Protein AF-0000000087424341 (afdb_homodimer)

Organism: Persicimonas caeni (NCBI:txid2292766)

Sequence (280 aa):
MGRRIFRKSTMLLAALVLVNLWAATVSGQDEEASKKATAQQKRVALRQVENPLSKIVRIPVEAQYFFGQGPDDRFAYQVDLKGERWLVPVGFGVGRLVLEDLFPSNVRVEGYYRVERPENASPWTVRVRITVVLPRLERWMGRRIFRKSTMLLAALVLVNLWAATVSGQDEEASKKATAQQKRVALRQVENPLSKIVRIPVEAQYFFGQGPDDRFAYQVDLKGERWLVPVGFGVGRLVLEDLFPSNVRVEGYYRVERPENASPWTVRVRITVVLPRLERW

Secondary structure (DSSP, 8-state):
----------PEEEEEEEEEEEEEEEES--SSS-S-------EEEEEEEE--EEEEEEEE-STTEEEEE-TTSEEEEEEETTEEEEE-EEEEEEEEEESTTTS-EEEEEEEEEESS--TTS-SEEEEEEEEEEEEEE---/----------PEEEEEEEEEEEEEEEES---SSTTS--S---EEEEEEEE--EEEEEEEE-STTEEEEE-TTSEEEEEEETTEEEEE-EEEEEEEEEESTTTS-EEEEEEEEEESS--TTS-SEEEEEEEEEEEEEE---

Radius of gyration: 23.27 Å; Cα contacts (8 Å, |Δi|>4): 653; chains: 2; bounding box: 75×68×46 Å

Foldseek 3Di:
DPPPPPPVPFDKDKDKDKDWDKDWDFPDPPPPDDDDDDPPDTDIDIDTQKIWMAMWIWGDDPPQKIKTDDRPQTFIFHQDPVGTWTFHKDKMKMKGFPPVVAWRKMKMKMWIAGPIDDPPDDRIDIDIDIGTDDPDPPDD/DPPPPPPVPFDKDKDKDKDWDKDWDFPDPPPPDPPPDDPPPGDIDIDTQKIWMAMWIWGDDPPQKIKTDDRPQTFIFHQDPVGTWTFHKDKMKMKGFPPVVAFRKMKMKMWIAGPIDDPPDDRIDIDIDIGDDDPDPPDD

Solvent-accessible surface area (backbone atoms only — not comparable to full-atom values): 15094 Å² total; per-residue (Å²): 133,80,76,73,73,74,75,69,79,54,52,31,45,35,30,41,36,41,38,40,33,26,35,39,42,72,52,72,76,71,77,75,80,80,86,80,75,66,92,72,73,69,44,78,44,76,40,80,69,40,58,33,35,21,46,30,34,37,38,52,49,76,92,51,26,30,35,35,31,55,63,84,51,41,34,26,61,43,74,49,97,91,40,75,42,55,33,42,57,52,57,43,28,45,32,34,62,35,61,67,88,73,27,75,16,34,41,34,42,32,41,31,39,36,80,37,66,62,90,87,50,65,43,31,36,38,36,38,38,38,38,43,34,46,68,67,52,54,80,124,132,81,77,71,74,71,76,71,78,54,50,32,44,37,31,40,36,40,38,40,33,27,35,40,43,71,52,67,77,68,76,77,78,62,76,81,66,65,92,66,70,68,43,77,44,75,40,80,68,40,58,34,36,21,43,31,35,36,38,52,47,75,92,51,26,30,36,34,32,54,62,83,51,41,35,26,61,42,73,50,97,91,40,76,42,54,34,43,56,50,57,42,28,44,32,35,61,34,60,66,88,73,27,77,15,36,40,34,42,33,43,32,38,37,79,36,66,62,90,88,50,66,45,32,35,39,37,40,37,38,37,43,34,46,67,64,52,52,80,122

Structure (mmCIF, N/CA/C/O backbone):
data_AF-0000000087424341-model_v1
#
loop_
_entity.id
_entity.type
_entity.pdbx_description
1 polymer 'Uncharacterized protein'
#
loop_
_atom_site.group_PDB
_atom_site.id
_atom_site.type_symbol
_atom_site.label_atom_id
_atom_site.label_alt_id
_atom_site.label_comp_id
_atom_site.label_asym_id
_atom_site.label_entity_id
_atom_site.label_seq_id
_atom_site.pdbx_PDB_ins_code
_atom_site.Cartn_x
_atom_site.Cartn_y
_atom_site.Cartn_z
_atom_site.occupancy
_atom_site.B_iso_or_equiv
_atom_site.auth_seq_id
_atom_site.auth_comp_id
_atom_site.auth_asym_id
_atom_site.auth_atom_id
_atom_site.pdbx_PDB_model_num
ATOM 1 N N . MET A 1 1 ? -31.938 -36.688 -8.617 1 27.66 1 MET A N 1
ATOM 2 C CA . MET A 1 1 ? -30.609 -36.219 -9.047 1 27.66 1 MET A CA 1
ATOM 3 C C . MET A 1 1 ? -29.984 -35.312 -8.016 1 27.66 1 MET A C 1
ATOM 5 O O . MET A 1 1 ? -30.547 -34.25 -7.707 1 27.66 1 MET A O 1
ATOM 9 N N . GLY A 1 2 ? -29.328 -35.75 -6.945 1 33.06 2 GLY A N 1
ATOM 10 C CA . GLY A 1 2 ? -28.766 -35.094 -5.789 1 33.06 2 GLY A CA 1
ATOM 11 C C . GLY A 1 2 ? -27.703 -34.062 -6.16 1 33.06 2 GLY A C 1
ATOM 12 O O . GLY A 1 2 ? -26.75 -34.375 -6.879 1 33.06 2 GLY A O 1
ATOM 13 N N . ARG A 1 3 ? -28.078 -32.844 -6.371 1 37.19 3 ARG A N 1
ATOM 14 C CA . ARG A 1 3 ? -27.125 -31.781 -6.629 1 37.19 3 ARG A CA 1
ATOM 15 C C . ARG A 1 3 ? -25.953 -31.844 -5.648 1 37.19 3 ARG A C 1
ATOM 17 O O . ARG A 1 3 ? -26.156 -31.766 -4.434 1 37.19 3 ARG A O 1
ATOM 24 N N . ARG A 1 4 ? -24.969 -32.719 -5.926 1 37.81 4 ARG A N 1
ATOM 25 C CA . ARG A 1 4 ? -23.703 -32.688 -5.191 1 37.81 4 ARG A CA 1
ATOM 26 C C . ARG A 1 4 ? -23.25 -31.25 -4.953 1 37.81 4 ARG A C 1
ATOM 28 O O . ARG A 1 4 ? -23.016 -30.5 -5.906 1 37.81 4 ARG A O 1
ATOM 35 N N . ILE A 1 5 ? -23.828 -30.641 -3.965 1 38.66 5 ILE A N 1
ATOM 36 C CA . ILE A 1 5 ? -23.266 -29.391 -3.502 1 38.66 5 ILE A CA 1
ATOM 37 C C . ILE A 1 5 ? -21.734 -29.5 -3.441 1 38.66 5 ILE A C 1
ATOM 39 O O . ILE A 1 5 ? -21.203 -30.281 -2.654 1 38.66 5 ILE A O 1
ATOM 43 N N . PHE A 1 6 ? -21 -29.719 -4.492 1 39.19 6 PHE A N 1
ATOM 44 C CA . PHE A 1 6 ? -19.547 -29.578 -4.484 1 39.19 6 PHE A CA 1
ATOM 45 C C . PHE A 1 6 ? -19.109 -28.547 -3.465 1 39.19 6 PHE A C 1
ATOM 47 O O . PHE A 1 6 ? -19.469 -27.375 -3.562 1 39.19 6 PHE A O 1
ATOM 54 N N . ARG A 1 7 ? -19.031 -28.859 -2.24 1 43.91 7 ARG A N 1
ATOM 55 C CA . ARG A 1 7 ? -18.375 -28.141 -1.16 1 43.91 7 ARG A CA 1
ATOM 56 C C . ARG A 1 7 ? -17.016 -27.594 -1.606 1 43.91 7 ARG A C 1
ATOM 58 O O . ARG A 1 7 ? -16.016 -28.328 -1.589 1 43.91 7 ARG A O 1
ATOM 65 N N . LYS A 1 8 ? -16.953 -26.906 -2.705 1 51.47 8 LYS A N 1
ATOM 66 C CA . LYS A 1 8 ? -15.695 -26.344 -3.184 1 51.47 8 LYS A CA 1
ATOM 67 C C . LYS A 1 8 ? -14.914 -25.703 -2.045 1 51.47 8 LYS A C 1
ATOM 69 O O . LYS A 1 8 ? -15.453 -24.875 -1.304 1 51.47 8 LYS A O 1
ATOM 74 N N . SER A 1 9 ? -14.031 -26.375 -1.401 1 53.09 9 SER A N 1
ATOM 75 C CA . SER A 1 9 ? -13.039 -25.984 -0.407 1 53.09 9 SER A CA 1
ATOM 76 C C . SER A 1 9 ? -12.43 -24.625 -0.742 1 53.09 9 SER A C 1
ATOM 78 O O . SER A 1 9 ? -11.766 -24.484 -1.772 1 53.09 9 SER A O 1
ATOM 80 N N . THR A 1 10 ? -13.141 -23.547 -0.522 1 61.75 10 THR A N 1
ATOM 81 C CA . THR A 1 10 ? -12.617 -22.203 -0.731 1 61.75 10 THR A CA 1
ATOM 82 C C . THR A 1 10 ? -11.391 -21.969 0.145 1 61.75 10 THR A C 1
ATOM 84 O O . THR A 1 10 ? -11.406 -22.266 1.34 1 61.75 10 THR A O 1
ATOM 87 N N . MET A 1 11 ? -10.273 -22.141 -0.361 1 76.88 11 MET A N 1
ATOM 88 C CA . MET A 1 11 ? -9.062 -21.859 0.407 1 76.88 11 MET A CA 1
ATOM 89 C C . MET A 1 11 ? -8.812 -20.359 0.516 1 76.88 11 MET A C 1
ATOM 91 O O . MET A 1 11 ? -8.906 -19.641 -0.476 1 76.88 11 MET A O 1
ATOM 95 N N . LEU A 1 12 ? -8.859 -19.953 1.882 1 86.44 12 LEU A N 1
ATOM 96 C CA . LEU A 1 12 ? -8.602 -18.547 2.178 1 86.44 12 LEU A CA 1
ATOM 97 C C . LEU A 1 12 ? -7.109 -18.25 2.162 1 86.44 12 LEU A C 1
ATOM 99 O O . LEU A 1 12 ? -6.309 -19.062 2.643 1 86.44 12 LEU A O 1
ATOM 103 N N . LEU A 1 13 ? -6.773 -17.188 1.438 1 85 13 LEU A N 1
ATOM 104 C CA . LEU A 1 13 ? -5.418 -16.656 1.533 1 85 13 LEU A CA 1
ATOM 105 C C . LEU A 1 13 ? -5.336 -15.57 2.594 1 85 13 LEU A C 1
ATOM 107 O O . LEU A 1 13 ? -6.211 -14.703 2.668 1 85 13 LEU A O 1
ATOM 111 N N . ALA A 1 14 ? -4.363 -15.703 3.488 1 90.44 14 ALA A N 1
ATOM 112 C CA . ALA A 1 14 ? -4.125 -14.68 4.5 1 90.44 14 ALA A CA 1
ATOM 113 C C . ALA A 1 14 ? -2.65 -14.289 4.555 1 90.44 14 ALA A C 1
ATOM 115 O O . ALA A 1 14 ? -1.773 -15.148 4.414 1 90.44 14 ALA A O 1
ATOM 116 N N . ALA A 1 15 ? -2.422 -13.031 4.676 1 90.5 15 ALA A N 1
ATOM 117 C CA . ALA A 1 15 ? -1.052 -12.547 4.816 1 90.5 15 ALA A CA 1
ATOM 118 C C . ALA A 1 15 ? -0.99 -11.344 5.75 1 90.5 15 ALA A C 1
ATOM 120 O O . ALA A 1 15 ? -1.973 -10.609 5.895 1 90.5 15 ALA A O 1
ATOM 121 N N . LEU A 1 16 ? 0.117 -11.188 6.387 1 92.5 16 LEU A N 1
ATOM 122 C CA . LEU A 1 16 ? 0.444 -9.992 7.156 1 92.5 16 LEU A CA 1
ATOM 123 C C . LEU A 1 16 ? 1.543 -9.188 6.469 1 92.5 16 LEU A C 1
ATOM 125 O O . LEU A 1 16 ? 2.5 -9.766 5.941 1 92.5 16 LEU A O 1
ATOM 129 N N . VAL A 1 17 ? 1.38 -7.926 6.469 1 92.62 17 VAL A N 1
ATOM 130 C CA . VAL A 1 17 ? 2.361 -7.035 5.859 1 92.62 17 VAL A CA 1
ATOM 131 C C . VAL A 1 17 ? 2.82 -5.992 6.879 1 92.62 17 VAL A C 1
ATOM 133 O O . VAL A 1 17 ? 2.008 -5.227 7.398 1 92.62 17 VAL A O 1
ATOM 136 N N . LEU A 1 18 ? 4.047 -5.984 7.168 1 93.38 18 LEU A N 1
ATOM 137 C CA . LEU A 1 18 ? 4.664 -4.98 8.023 1 93.38 18 LEU A CA 1
ATOM 138 C C . LEU A 1 18 ? 5.539 -4.035 7.211 1 93.38 18 LEU A C 1
ATOM 140 O O . LEU A 1 18 ? 6.367 -4.48 6.414 1 93.38 18 LEU A O 1
ATOM 144 N N . VAL A 1 19 ? 5.316 -2.754 7.387 1 91.88 19 VAL A N 1
ATOM 145 C CA . VAL A 1 19 ? 6.109 -1.748 6.688 1 91.88 19 VAL A CA 1
ATOM 146 C C . VAL A 1 19 ? 6.785 -0.825 7.699 1 91.88 19 VAL A C 1
ATOM 148 O O . VAL A 1 19 ? 6.156 -0.388 8.664 1 91.88 19 VAL A O 1
ATOM 151 N N . ASN A 1 20 ? 8.055 -0.636 7.539 1 92.25 20 ASN A N 1
ATOM 152 C CA . ASN A 1 20 ? 8.812 0.34 8.312 1 92.25 20 ASN A CA 1
ATOM 153 C C . ASN A 1 20 ? 9.336 1.472 7.434 1 92.25 20 ASN A C 1
ATOM 155 O O . ASN A 1 20 ? 10.055 1.229 6.465 1 92.25 20 ASN A O 1
ATOM 159 N N . LEU A 1 21 ? 8.867 2.67 7.758 1 90.06 21 LEU A N 1
ATOM 160 C CA . LEU A 1 21 ? 9.297 3.842 7 1 90.06 21 LEU A CA 1
ATOM 161 C C . LEU A 1 21 ? 10.289 4.676 7.801 1 90.06 21 LEU A C 1
ATOM 163 O O . LEU A 1 21 ? 10.055 4.965 8.977 1 90.06 21 LEU A O 1
ATOM 167 N N . TRP A 1 22 ? 11.391 5.016 7.141 1 89.94 22 TRP A N 1
ATOM 168 C CA . TRP A 1 22 ? 12.422 5.852 7.738 1 89.94 22 TRP A CA 1
ATOM 169 C C . TRP A 1 22 ? 12.711 7.07 6.863 1 89.94 22 TRP A C 1
ATOM 171 O O . TRP A 1 22 ? 12.859 6.945 5.648 1 89.94 22 TRP A O 1
ATOM 181 N N . ALA A 1 23 ? 12.711 8.219 7.492 1 87.69 23 ALA A N 1
ATOM 182 C CA . ALA A 1 23 ? 13.188 9.422 6.816 1 87.69 23 ALA A CA 1
ATOM 183 C C . ALA A 1 23 ? 14.695 9.578 6.957 1 87.69 23 ALA A C 1
ATOM 185 O O . ALA A 1 23 ? 15.242 9.43 8.055 1 87.69 23 ALA A O 1
ATOM 186 N N . ALA A 1 24 ? 15.25 9.789 5.832 1 86.69 24 ALA A N 1
ATOM 187 C CA . ALA A 1 24 ? 16.688 10.047 5.855 1 86.69 24 ALA A CA 1
ATOM 188 C C . ALA A 1 24 ? 16.984 11.523 5.617 1 86.69 24 ALA A C 1
ATOM 190 O O . ALA A 1 24 ? 16.5 12.117 4.656 1 86.69 24 ALA A O 1
ATOM 191 N N . THR A 1 25 ? 17.656 12.141 6.559 1 81.31 25 THR A N 1
ATOM 192 C CA . THR A 1 25 ? 18.078 13.531 6.41 1 81.31 25 THR A CA 1
ATOM 193 C C . THR A 1 25 ? 19.609 13.633 6.352 1 81.31 25 THR A C 1
ATOM 195 O O . THR A 1 25 ? 20.312 12.93 7.074 1 81.31 25 THR A O 1
ATOM 198 N N . VAL A 1 26 ? 19.984 14.375 5.383 1 73.19 26 VAL A N 1
ATOM 199 C CA . VAL A 1 26 ? 21.422 14.648 5.285 1 73.19 26 VAL A CA 1
ATOM 200 C C . VAL A 1 26 ? 21.719 16.031 5.84 1 73.19 26 VAL A C 1
ATOM 202 O O . VAL A 1 26 ? 21.125 17.031 5.402 1 73.19 26 VAL A O 1
ATOM 205 N N . SER A 1 27 ? 22.047 16.188 6.953 1 67.19 27 SER A N 1
ATOM 206 C CA . SER A 1 27 ? 22.5 17.422 7.586 1 67.19 27 SER A CA 1
ATOM 207 C C . SER A 1 27 ? 23.906 17.781 7.141 1 67.19 27 SER A C 1
ATOM 209 O O . SER A 1 27 ? 24.703 16.906 6.77 1 67.19 27 SER A O 1
ATOM 211 N N . GLY A 1 28 ? 24.156 19.156 6.535 1 59.53 28 GLY A N 1
ATOM 212 C CA . GLY A 1 28 ? 25.312 19.922 6.102 1 59.53 28 GLY A CA 1
ATOM 213 C C . GLY A 1 28 ? 24.984 20.969 5.051 1 59.53 28 GLY A C 1
ATOM 214 O O . GLY A 1 28 ? 25.828 21.797 4.719 1 59.53 28 GLY A O 1
ATOM 215 N N . GLN A 1 29 ? 23.859 20.609 4.152 1 50.84 29 GLN A N 1
ATOM 216 C CA . GLN A 1 29 ? 23.719 21.672 3.17 1 50.84 29 GLN A CA 1
ATOM 217 C C . GLN A 1 29 ? 22.984 22.875 3.76 1 50.84 29 GLN A C 1
ATOM 219 O O . GLN A 1 29 ? 21.844 23.156 3.396 1 50.84 29 GLN A O 1
ATOM 224 N N . ASP A 1 30 ? 22.625 23.062 4.855 1 43.53 30 ASP A N 1
ATOM 225 C CA . ASP A 1 30 ? 22.141 24.391 5.23 1 43.53 30 ASP A CA 1
ATOM 226 C C . ASP A 1 30 ? 22.891 25.484 4.48 1 43.53 30 ASP A C 1
ATOM 228 O O . ASP A 1 30 ? 24.125 25.547 4.527 1 43.53 30 ASP A O 1
ATOM 232 N N . GLU A 1 31 ? 22.219 26.094 3.539 1 40 31 GLU A N 1
ATOM 233 C CA . GLU A 1 31 ? 22.672 27.219 2.734 1 40 31 GLU A CA 1
ATOM 234 C C . GLU A 1 31 ? 23.484 28.203 3.568 1 40 31 GLU A C 1
ATOM 236 O O . GLU A 1 31 ? 24.516 28.703 3.113 1 40 31 GLU A O 1
ATOM 241 N N . GLU A 1 32 ? 22.75 29.094 4.418 1 39.31 32 GLU A N 1
ATOM 242 C CA . GLU A 1 32 ? 23.203 30.453 4.691 1 39.31 32 GLU A CA 1
ATOM 243 C C . GLU A 1 32 ? 24.562 30.453 5.395 1 39.31 32 GLU A C 1
ATOM 245 O O . GLU A 1 32 ? 25.203 31.5 5.516 1 39.31 32 GLU A O 1
ATOM 250 N N . ALA A 1 33 ? 24.688 29.953 6.621 1 38 33 ALA A N 1
ATOM 251 C CA . ALA A 1 33 ? 25.891 30.422 7.297 1 38 33 ALA A CA 1
ATOM 252 C C . ALA A 1 33 ? 27.141 30.031 6.516 1 38 33 ALA A C 1
ATOM 254 O O . ALA A 1 33 ? 27.344 28.859 6.184 1 38 33 ALA A O 1
ATOM 255 N N . SER A 1 34 ? 27.844 30.969 5.844 1 39.44 34 SER A N 1
ATOM 256 C CA . SER A 1 34 ? 29.016 31.234 5.012 1 39.44 34 SER A CA 1
ATOM 257 C C . SER A 1 34 ? 30.078 30.156 5.191 1 39.44 34 SER A C 1
ATOM 259 O O . SER A 1 34 ? 29.875 29.172 5.898 1 39.44 34 SER A O 1
ATOM 261 N N . LYS A 1 35 ? 31.594 30.766 5.242 1 39.47 35 LYS A N 1
ATOM 262 C CA . LYS A 1 35 ? 33 30.812 4.883 1 39.47 35 LYS A CA 1
ATOM 263 C C . LYS A 1 35 ? 33.781 29.734 5.633 1 39.47 35 LYS A C 1
ATOM 265 O O . LYS A 1 35 ? 34.844 29.281 5.16 1 39.47 35 LYS A O 1
ATOM 270 N N . LYS A 1 36 ? 34.062 29.969 6.871 1 38.88 36 LYS A N 1
ATOM 271 C CA . LYS A 1 36 ? 35.219 29.406 7.551 1 38.88 36 LYS A CA 1
ATOM 272 C C . LYS A 1 36 ? 35.031 27.922 7.84 1 38.88 36 LYS A C 1
ATOM 274 O O . LYS A 1 36 ? 35.906 27.281 8.422 1 38.88 36 LYS A O 1
ATOM 279 N N . ALA A 1 37 ? 33.781 27.453 8.023 1 38.59 37 ALA A N 1
ATOM 280 C CA . ALA A 1 37 ? 33.812 26.203 8.773 1 38.59 37 ALA A CA 1
ATOM 281 C C . ALA A 1 37 ? 34.281 25.047 7.883 1 38.59 37 ALA A C 1
ATOM 283 O O . ALA A 1 37 ? 33.969 25 6.695 1 38.59 37 ALA A O 1
ATOM 284 N N . THR A 1 38 ? 35.156 24.344 8.242 1 41.94 38 THR A N 1
ATOM 285 C CA . THR A 1 38 ? 35.906 23.125 7.98 1 41.94 38 THR A CA 1
ATOM 286 C C . THR A 1 38 ? 35 22.047 7.371 1 41.94 38 THR A C 1
ATOM 288 O O . THR A 1 38 ? 33.781 22.125 7.488 1 41.94 38 THR A O 1
ATOM 291 N N . ALA A 1 39 ? 35.562 20.891 6.898 1 46.25 39 ALA A N 1
ATOM 292 C CA . ALA A 1 39 ? 35.156 19.578 6.402 1 46.25 39 ALA A CA 1
ATOM 293 C C . ALA A 1 39 ? 33.938 19.062 7.145 1 46.25 39 ALA A C 1
ATOM 295 O O . ALA A 1 39 ? 34.062 18.297 8.109 1 46.25 39 ALA A O 1
ATOM 296 N N . GLN A 1 40 ? 32.844 19.781 7.422 1 47.62 40 GLN A N 1
ATOM 297 C CA . GLN A 1 40 ? 31.766 19.312 8.273 1 47.62 40 GLN A CA 1
ATOM 298 C C . GLN A 1 40 ? 31.141 18.031 7.711 1 47.62 40 GLN A C 1
ATOM 300 O O . GLN A 1 40 ? 30.766 17.984 6.539 1 47.62 40 GLN A O 1
ATOM 305 N N . GLN A 1 41 ? 31.391 16.891 8.273 1 57.47 41 GLN A N 1
ATOM 306 C CA . GLN A 1 41 ? 30.984 15.508 8.07 1 57.47 41 GLN A CA 1
ATOM 307 C C . GLN A 1 41 ? 29.484 15.398 7.883 1 57.47 41 GLN A C 1
ATOM 309 O O . GLN A 1 41 ? 28.703 15.906 8.695 1 57.47 41 GLN A O 1
ATOM 314 N N . LYS A 1 42 ? 29.109 15.336 6.719 1 63.31 42 LYS A N 1
ATOM 315 C CA . LYS A 1 42 ? 27.734 14.977 6.359 1 63.31 42 LYS A CA 1
ATOM 316 C C . LYS A 1 42 ? 27.234 13.82 7.215 1 63.31 42 LYS A C 1
ATOM 318 O O . LYS A 1 42 ? 27.891 12.781 7.316 1 63.31 42 LYS A O 1
ATOM 323 N N . ARG A 1 43 ? 26.375 14.195 8.117 1 77.06 43 ARG A N 1
ATOM 324 C CA . ARG A 1 43 ? 25.781 13.109 8.898 1 77.06 43 ARG A CA 1
ATOM 325 C C . ARG A 1 43 ? 24.406 12.734 8.367 1 77.06 43 ARG A C 1
ATOM 327 O O . ARG A 1 43 ? 23.641 13.609 7.957 1 77.06 43 ARG A O 1
ATOM 334 N N . VAL A 1 44 ? 24.266 11.391 8.062 1 77.5 44 VAL A N 1
ATOM 335 C CA . VAL A 1 44 ? 22.969 10.852 7.672 1 77.5 44 VAL A CA 1
ATOM 336 C C . VAL A 1 44 ? 22.203 10.383 8.906 1 77.5 44 VAL A C 1
ATOM 338 O O . VAL A 1 44 ? 22.75 9.641 9.734 1 77.5 44 VAL A O 1
ATOM 341 N N . ALA A 1 45 ? 21.172 11.039 9.078 1 83.88 45 ALA A N 1
ATOM 342 C CA . ALA A 1 45 ? 20.312 10.617 10.188 1 83.88 45 ALA A CA 1
ATOM 343 C C . ALA A 1 45 ? 19.047 9.945 9.68 1 83.88 45 ALA A C 1
ATOM 345 O O . ALA A 1 45 ? 18.438 10.398 8.703 1 83.88 45 ALA A O 1
ATOM 346 N N . LEU A 1 46 ? 18.781 8.758 10.25 1 84.69 46 LEU A N 1
ATOM 347 C CA . LEU A 1 46 ? 17.547 8.031 9.953 1 84.69 46 LEU A CA 1
ATOM 348 C C . LEU A 1 46 ? 16.547 8.141 11.102 1 84.69 46 LEU A C 1
ATOM 350 O O . LEU A 1 46 ? 16.922 7.945 12.266 1 84.69 46 LEU A O 1
ATOM 354 N N . ARG A 1 47 ? 15.438 8.547 10.789 1 86 47 ARG A N 1
ATOM 355 C CA . ARG A 1 47 ? 14.359 8.617 11.773 1 86 47 ARG A CA 1
ATOM 356 C C . ARG A 1 47 ? 13.164 7.777 11.336 1 86 47 ARG A C 1
ATOM 358 O O . ARG A 1 47 ? 12.672 7.918 10.219 1 86 47 ARG A O 1
ATOM 365 N N . GLN A 1 48 ? 12.75 6.934 12.227 1 84.38 48 GLN A N 1
ATOM 366 C CA . GLN A 1 48 ? 11.555 6.137 11.945 1 84.38 48 GLN A CA 1
ATOM 367 C C . GLN A 1 48 ? 10.305 7.012 11.906 1 84.38 48 GLN A C 1
ATOM 369 O O . GLN A 1 48 ? 10.055 7.785 12.836 1 84.38 48 GLN A O 1
ATOM 374 N N . VAL A 1 49 ? 9.664 6.961 10.859 1 79.75 49 VAL A N 1
ATOM 375 C CA . VAL A 1 49 ? 8.508 7.824 10.656 1 79.75 49 VAL A CA 1
ATOM 376 C C . VAL A 1 49 ? 7.227 7.055 10.977 1 79.75 49 VAL A C 1
ATOM 378 O O . VAL A 1 49 ? 6.395 7.516 11.766 1 79.75 49 VAL A O 1
ATOM 381 N N . GLU A 1 50 ? 7.059 5.883 10.438 1 81.81 50 GLU A N 1
ATOM 382 C CA . GLU A 1 50 ? 5.828 5.113 10.609 1 81.81 50 GLU A CA 1
ATOM 383 C C . GLU A 1 50 ? 6.105 3.613 10.547 1 81.81 50 GLU A C 1
ATOM 385 O O . GLU A 1 50 ? 7.031 3.174 9.867 1 81.81 50 GLU A O 1
ATOM 390 N N . ASN A 1 51 ? 5.203 2.771 11.258 1 87.81 51 ASN A N 1
ATOM 391 C CA . ASN A 1 51 ? 5.262 1.313 11.266 1 87.81 51 ASN A CA 1
ATOM 392 C C . ASN A 1 51 ? 3.883 0.698 11.055 1 87.81 51 ASN A C 1
ATOM 394 O O . ASN A 1 51 ? 3.34 0.057 11.953 1 87.81 51 ASN A O 1
ATOM 398 N N . PRO A 1 52 ? 3.398 0.911 9.875 1 89.94 52 PRO A N 1
ATOM 399 C CA . PRO A 1 52 ? 2.057 0.368 9.656 1 89.94 52 PRO A CA 1
ATOM 400 C C . PRO A 1 52 ? 2.049 -1.152 9.516 1 89.94 52 PRO A C 1
ATOM 402 O O . PRO A 1 52 ? 3.01 -1.734 9.008 1 89.94 52 PRO A O 1
ATOM 405 N N . LEU A 1 53 ? 0.938 -1.693 10.039 1 92.94 53 LEU A N 1
ATOM 406 C CA . LEU A 1 53 ? 0.611 -3.107 9.883 1 92.94 53 LEU A CA 1
ATOM 407 C C . LEU A 1 53 ? -0.675 -3.283 9.078 1 92.94 53 LEU A C 1
ATOM 409 O O . LEU A 1 53 ? -1.652 -2.564 9.305 1 92.94 53 LEU A O 1
ATOM 413 N N . SER A 1 54 ? -0.604 -4.16 8.102 1 92.38 54 SER A N 1
ATOM 414 C CA . SER A 1 54 ? -1.815 -4.457 7.34 1 92.38 54 SER A CA 1
ATOM 415 C C . SER A 1 54 ? -2.016 -5.961 7.188 1 92.38 54 SER A C 1
ATOM 417 O O . SER A 1 54 ? -1.087 -6.742 7.402 1 92.38 54 SER A O 1
ATOM 419 N N . LYS A 1 55 ? -3.207 -6.305 6.91 1 91.69 55 LYS A N 1
ATOM 420 C CA . LYS A 1 55 ? -3.549 -7.699 6.66 1 91.69 55 LYS A CA 1
ATOM 421 C C . LYS A 1 55 ? -4.16 -7.879 5.273 1 91.69 55 LYS A C 1
ATOM 423 O O . LYS A 1 55 ? -4.805 -6.965 4.75 1 91.69 55 LYS A O 1
ATOM 428 N N . ILE A 1 56 ? -3.906 -9 4.781 1 90.5 56 ILE A N 1
ATOM 429 C CA . ILE A 1 56 ? -4.547 -9.43 3.545 1 90.5 56 ILE A CA 1
ATOM 430 C C . ILE A 1 56 ? -5.398 -10.664 3.811 1 90.5 56 ILE A C 1
ATOM 432 O O . ILE A 1 56 ? -4.941 -11.617 4.445 1 90.5 56 ILE A O 1
ATOM 436 N N . VAL A 1 57 ? -6.629 -10.562 3.408 1 91.12 57 VAL A N 1
ATOM 437 C CA . VAL A 1 57 ? -7.52 -11.719 3.426 1 91.12 57 VAL A CA 1
ATOM 438 C C . VAL A 1 57 ? -8.242 -11.836 2.086 1 91.12 57 VAL A C 1
ATOM 440 O O . VAL A 1 57 ? -8.852 -10.867 1.615 1 91.12 57 VAL A O 1
ATOM 443 N N . ARG A 1 58 ? -8.07 -13 1.538 1 89.12 58 ARG A N 1
ATOM 444 C CA . ARG A 1 58 ? -8.758 -13.242 0.273 1 89.12 58 ARG A CA 1
ATOM 445 C C . ARG A 1 58 ? -9.492 -14.586 0.292 1 89.12 58 ARG A C 1
ATOM 447 O O . ARG A 1 58 ? -8.891 -15.617 0.571 1 89.12 58 ARG A O 1
ATOM 454 N N . ILE A 1 59 ? -10.711 -14.508 0.002 1 91.06 59 ILE A N 1
ATOM 455 C CA . ILE A 1 59 ? -11.562 -15.688 -0.11 1 91.06 59 ILE A CA 1
ATOM 456 C C . ILE A 1 59 ? -12.039 -15.844 -1.551 1 91.06 59 ILE A C 1
ATOM 458 O O . ILE A 1 59 ? -13.039 -15.227 -1.947 1 91.06 59 ILE A O 1
ATOM 462 N N . PRO A 1 60 ? -11.281 -16.672 -2.254 1 88.5 60 PRO A N 1
ATOM 463 C CA . PRO A 1 60 ? -11.703 -16.859 -3.641 1 88.5 60 PRO A CA 1
ATOM 464 C C . PRO A 1 60 ? -13.055 -17.578 -3.752 1 88.5 60 PRO A C 1
ATOM 466 O O . PRO A 1 60 ? -13.344 -18.484 -2.969 1 88.5 60 PRO A O 1
ATOM 469 N N . VAL A 1 61 ? -13.844 -17.062 -4.613 1 89 61 VAL A N 1
ATOM 470 C CA . VAL A 1 61 ? -15.125 -17.688 -4.902 1 89 61 VAL A CA 1
ATOM 471 C C . VAL A 1 61 ? -15.258 -17.938 -6.402 1 89 61 VAL A C 1
ATOM 473 O O . VAL A 1 61 ? -14.297 -17.734 -7.156 1 89 61 VAL A O 1
ATOM 476 N N . GLU A 1 62 ? -16.312 -18.453 -6.855 1 85.19 62 GLU A N 1
ATOM 477 C CA . GLU A 1 62 ? -16.5 -18.812 -8.258 1 85.19 62 GLU A CA 1
ATOM 478 C C . GLU A 1 62 ? -16.453 -17.594 -9.156 1 85.19 62 GLU A C 1
ATOM 480 O O . GLU A 1 62 ? -16.531 -16.453 -8.672 1 85.19 62 GLU A O 1
ATOM 485 N N . ALA A 1 63 ? -16.156 -17.891 -10.414 1 83.06 63 ALA A N 1
ATOM 486 C CA . ALA A 1 63 ? -16.234 -16.891 -11.469 1 83.06 63 ALA A CA 1
ATOM 487 C C . ALA A 1 63 ? -15.188 -15.797 -11.273 1 83.06 63 ALA A C 1
ATOM 489 O O . ALA A 1 63 ? -15.461 -14.617 -11.5 1 83.06 63 ALA A O 1
ATOM 490 N N . GLN A 1 64 ? -14.039 -16.141 -10.695 1 86.75 64 GLN A N 1
ATOM 491 C CA . GLN A 1 64 ? -12.875 -15.266 -10.625 1 86.75 64 GLN A CA 1
ATOM 492 C C . GLN A 1 64 ? -13.078 -14.156 -9.602 1 86.75 64 GLN A C 1
ATOM 494 O O . GLN A 1 64 ? -12.305 -13.195 -9.547 1 86.75 64 GLN A O 1
ATOM 499 N N . TYR A 1 65 ? -14.219 -14.312 -8.828 1 92.56 65 TYR A N 1
ATOM 500 C CA . TYR A 1 65 ? -14.453 -13.344 -7.77 1 92.56 65 TYR A CA 1
ATOM 501 C C . TYR A 1 65 ? -13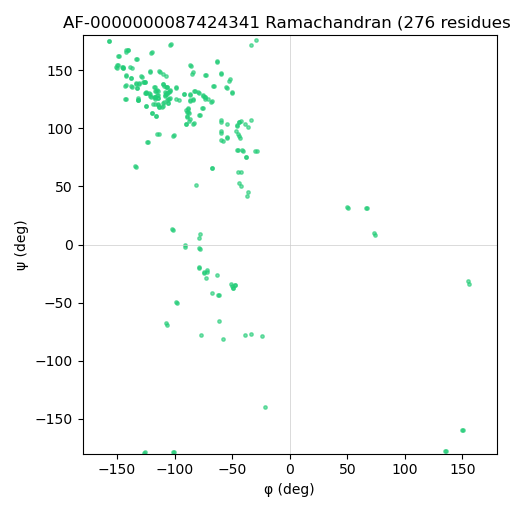.727 -13.734 -6.492 1 92.56 65 TYR A C 1
ATOM 503 O O . TYR A 1 65 ? -13.43 -14.914 -6.277 1 92.56 65 TYR A O 1
ATOM 511 N N . PHE A 1 66 ? -13.406 -12.781 -5.684 1 92.06 66 PHE A N 1
ATOM 512 C CA . PHE A 1 66 ? -12.906 -13.016 -4.336 1 92.06 66 PHE A CA 1
ATOM 513 C C . PHE A 1 66 ? -13.391 -11.938 -3.379 1 92.06 66 PHE A C 1
ATOM 515 O O . PHE A 1 66 ? -13.68 -10.812 -3.797 1 92.06 66 PHE A O 1
ATOM 522 N N . PHE A 1 67 ? -13.477 -12.328 -2.148 1 94.56 67 PHE A N 1
ATOM 523 C CA . PHE A 1 67 ? -13.812 -11.414 -1.065 1 94.56 67 PHE A CA 1
ATOM 524 C C . PHE A 1 67 ? -12.633 -11.234 -0.119 1 94.56 67 PHE A C 1
ATOM 526 O O . PHE A 1 67 ? -11.828 -12.148 0.056 1 94.56 67 PHE A O 1
ATOM 533 N N . GLY A 1 68 ? -12.641 -10.062 0.4 1 91.75 68 GLY A N 1
ATOM 534 C CA . GLY A 1 68 ? -11.641 -9.93 1.451 1 91.75 68 GLY A CA 1
ATOM 535 C C . GLY A 1 68 ? -11.094 -8.516 1.58 1 91.75 68 GLY A C 1
ATOM 536 O O . GLY A 1 68 ? -11.773 -7.551 1.229 1 91.75 68 GLY A O 1
ATOM 537 N N . GLN A 1 69 ? -9.891 -8.422 2.219 1 91 69 GLN A N 1
ATOM 538 C CA . GLN A 1 69 ? -9.211 -7.172 2.516 1 91 69 GLN A CA 1
ATOM 539 C C . GLN A 1 69 ? -7.785 -7.176 1.966 1 91 69 GLN A C 1
ATOM 541 O O . GLN A 1 69 ? -7.121 -8.211 1.958 1 91 69 GLN A O 1
ATOM 546 N N . GLY A 1 70 ? -7.418 -5.973 1.423 1 87.62 70 GLY A N 1
ATOM 547 C CA . GLY A 1 70 ? -6.07 -5.824 0.9 1 87.62 70 GLY A CA 1
ATOM 548 C C . GLY A 1 70 ? -5.141 -5.086 1.845 1 87.62 70 GLY A C 1
ATOM 549 O O . GLY A 1 70 ? -5.555 -4.672 2.932 1 87.62 70 GLY A O 1
ATOM 550 N N . PRO A 1 71 ? -3.945 -4.949 1.302 1 85.06 71 PRO A N 1
ATOM 551 C CA . PRO A 1 71 ? -2.91 -4.387 2.174 1 85.06 71 PRO A CA 1
ATOM 552 C C . PRO A 1 71 ? -3.01 -2.871 2.309 1 85.06 71 PRO A C 1
ATOM 554 O O . PRO A 1 71 ? -2.258 -2.266 3.076 1 85.06 71 PRO A O 1
ATOM 557 N N . ASP A 1 72 ? -3.877 -2.229 1.652 1 82.94 72 ASP A N 1
ATOM 558 C CA . ASP A 1 72 ? -3.928 -0.771 1.651 1 82.94 72 ASP A CA 1
ATOM 559 C C . ASP A 1 72 ? -4.496 -0.24 2.965 1 82.94 72 ASP A C 1
ATOM 561 O O . ASP A 1 72 ? -4.324 0.936 3.293 1 82.94 72 ASP A O 1
ATOM 565 N N . ASP A 1 73 ? -5.285 -1.088 3.662 1 82 73 ASP A N 1
ATOM 566 C CA . ASP A 1 73 ? -5.789 -0.708 4.977 1 82 73 ASP A CA 1
ATOM 567 C C . ASP A 1 73 ? -4.762 -1.009 6.066 1 82 73 ASP A C 1
ATOM 569 O O . ASP A 1 73 ? -4.621 -2.156 6.496 1 82 73 ASP A O 1
ATOM 573 N N . ARG A 1 74 ? -4.191 0.059 6.457 1 84.56 74 ARG A N 1
ATOM 574 C CA . ARG A 1 74 ? -3.051 -0.108 7.352 1 84.56 74 ARG A CA 1
ATOM 575 C C . ARG A 1 74 ? -3.412 0.302 8.773 1 84.56 74 ARG A C 1
ATOM 577 O O . ARG A 1 74 ? -4.059 1.331 8.984 1 84.56 74 ARG A O 1
ATOM 584 N N . PHE A 1 75 ? -3.072 -0.611 9.719 1 86.5 75 PHE A N 1
ATOM 585 C CA . PHE A 1 75 ? -3.004 -0.233 11.133 1 86.5 75 PHE A CA 1
ATOM 586 C C . PHE A 1 75 ? -1.717 0.526 11.422 1 86.5 75 PHE A C 1
ATOM 588 O O . PHE A 1 75 ? -0.62 0.007 11.203 1 86.5 75 PHE A O 1
ATOM 595 N N . ALA A 1 76 ? -1.89 1.819 11.719 1 81 76 ALA A N 1
ATOM 596 C CA . ALA A 1 76 ? -0.683 2.619 11.914 1 81 76 ALA A CA 1
ATOM 597 C C . ALA A 1 76 ? -0.834 3.557 13.109 1 81 76 ALA A C 1
ATOM 599 O O . ALA A 1 76 ? -1.952 3.848 13.539 1 81 76 ALA A O 1
ATOM 600 N N . TYR A 1 77 ? 0.322 3.648 13.727 1 74.38 77 TYR A N 1
ATOM 601 C CA . TYR A 1 77 ? 0.429 4.719 14.711 1 74.38 77 TYR A CA 1
ATOM 602 C C . TYR A 1 77 ? 0.92 6.008 14.062 1 74.38 77 TYR A C 1
ATOM 604 O O . TYR A 1 77 ? 1.966 6.023 13.414 1 74.38 77 TYR A O 1
ATOM 612 N N . GLN A 1 78 ? 0.092 7.031 13.938 1 65.38 78 GLN A N 1
ATOM 613 C CA . GLN A 1 78 ? 0.503 8.297 13.336 1 65.38 78 GLN A CA 1
ATOM 614 C C . GLN A 1 78 ? 0.562 9.406 14.383 1 65.38 78 GLN A C 1
ATOM 616 O O . GLN A 1 78 ? -0.294 9.477 15.273 1 65.38 78 GLN A O 1
ATOM 621 N N . VAL A 1 79 ? 1.683 9.883 14.508 1 57.56 79 VAL A N 1
ATOM 622 C CA . VAL A 1 79 ? 1.818 11.062 15.352 1 57.56 79 VAL A CA 1
ATOM 623 C C . VAL A 1 79 ? 1.559 12.328 14.539 1 57.56 79 VAL A C 1
ATOM 625 O O . VAL A 1 79 ? 2.154 12.516 13.477 1 57.56 79 VAL A O 1
ATOM 628 N N . ASP A 1 80 ? 0.44 12.922 14.789 1 53.41 80 ASP A N 1
ATOM 629 C CA . ASP A 1 80 ? 0.214 14.211 14.148 1 53.41 80 ASP A CA 1
ATOM 630 C C . ASP A 1 80 ? 0.408 15.359 15.141 1 53.41 80 ASP A C 1
ATOM 632 O O . ASP A 1 80 ? 0.805 15.133 16.281 1 53.41 80 ASP A O 1
ATOM 636 N N . LEU A 1 81 ? 0.377 16.5 14.57 1 52.25 81 LEU A N 1
ATOM 637 C CA . LEU A 1 81 ? 0.522 17.703 15.383 1 52.25 81 LEU A CA 1
ATOM 638 C C . LEU A 1 81 ? -0.388 17.656 16.609 1 52.25 81 LEU A C 1
ATOM 640 O O . LEU A 1 81 ? -0.113 18.297 17.625 1 52.25 81 LEU A O 1
ATOM 644 N N . LYS A 1 82 ? -1.511 17.094 16.453 1 55.25 82 LYS A N 1
ATOM 645 C CA . LYS A 1 82 ? -2.512 17.156 17.516 1 55.25 82 LYS A CA 1
ATOM 646 C C . LYS A 1 82 ? -2.373 15.969 18.469 1 55.25 82 LYS A C 1
ATOM 648 O O . LYS A 1 82 ? -3.109 15.859 19.453 1 55.25 82 LYS A O 1
ATOM 653 N N . GLY A 1 83 ? -1.461 15.172 18.125 1 61.41 83 GLY A N 1
ATOM 654 C CA . GLY A 1 83 ? -1.196 14.039 19 1 61.41 83 GLY A CA 1
ATOM 655 C C . GLY A 1 83 ? -1.027 12.734 18.25 1 61.41 83 GLY A C 1
ATOM 656 O O . GLY A 1 83 ? -0.722 12.734 17.062 1 61.41 83 GLY A O 1
ATOM 657 N N . GLU A 1 84 ? -0.838 11.711 19.047 1 62 84 GLU A N 1
ATOM 658 C CA . GLU A 1 84 ? -0.633 10.352 18.562 1 62 84 GLU A CA 1
ATOM 659 C C . GLU A 1 84 ? -1.962 9.625 18.375 1 62 84 GLU A C 1
ATOM 661 O O . GLU A 1 84 ? -2.859 9.734 19.219 1 62 84 GLU A O 1
ATOM 666 N N . ARG A 1 85 ? -2.238 9.258 17.094 1 67.31 85 ARG A N 1
ATOM 667 C CA . ARG A 1 85 ? -3.484 8.516 16.953 1 67.31 85 ARG A CA 1
ATOM 668 C C . ARG A 1 85 ? -3.264 7.223 16.172 1 67.31 85 ARG A C 1
ATOM 670 O O . ARG A 1 85 ? -2.34 7.133 15.359 1 67.31 85 ARG A O 1
ATOM 677 N N . TRP A 1 86 ? -4.062 6.188 16.625 1 72.88 86 TRP A N 1
ATOM 678 C CA . TRP A 1 86 ? -4.074 4.918 15.906 1 72.88 86 TRP A CA 1
ATOM 679 C C . TRP A 1 86 ? -5.043 4.973 14.727 1 72.88 86 TRP A C 1
ATOM 681 O O . TRP A 1 86 ? -6.137 5.531 14.844 1 72.88 86 TRP A O 1
ATOM 691 N N . LEU A 1 87 ? -4.527 4.68 13.578 1 75.94 87 LEU A N 1
ATOM 692 C CA . LEU A 1 87 ? -5.406 4.387 12.453 1 75.94 87 LEU A CA 1
ATOM 693 C C . LEU A 1 87 ? -5.777 2.908 12.422 1 75.94 87 LEU A C 1
ATOM 695 O O . LEU A 1 87 ? -4.902 2.047 12.289 1 75.94 87 LEU A O 1
ATOM 699 N N . VAL A 1 88 ? -7.051 2.566 12.656 1 82.69 88 VAL A N 1
ATOM 700 C CA . VAL A 1 88 ? -7.516 1.184 12.703 1 82.69 88 VAL A CA 1
ATOM 701 C C . VAL A 1 88 ? -8.641 0.983 11.688 1 82.69 88 VAL A C 1
ATOM 703 O O . VAL A 1 88 ? -9.812 1.129 12.016 1 82.69 88 VAL A O 1
ATOM 706 N N . PRO A 1 89 ? -8.266 0.65 10.516 1 84.31 89 PRO A N 1
ATOM 707 C CA . PRO A 1 89 ? -9.281 0.406 9.492 1 84.31 89 PRO A CA 1
ATOM 708 C C . PRO A 1 89 ? -9.875 -1.001 9.57 1 84.31 89 PRO A C 1
ATOM 710 O O . PRO A 1 89 ? -9.156 -1.959 9.867 1 84.31 89 PRO A O 1
ATOM 713 N N . VAL A 1 90 ? -11.164 -1.084 9.523 1 86.31 90 VAL A N 1
ATOM 714 C CA . VAL A 1 90 ? -11.867 -2.348 9.352 1 86.31 90 VAL A CA 1
ATOM 715 C C . VAL A 1 90 ? -12.633 -2.334 8.023 1 86.31 90 VAL A C 1
ATOM 717 O O . VAL A 1 90 ? -13.531 -1.519 7.828 1 86.31 90 VAL A O 1
ATOM 720 N N . GLY A 1 91 ? -12.148 -3.121 7.18 1 86.88 91 GLY A N 1
ATOM 721 C CA . GLY A 1 91 ? -12.797 -3.043 5.883 1 86.88 91 GLY A CA 1
ATOM 722 C C . GLY A 1 91 ? -12.945 -4.395 5.207 1 86.88 91 GLY A C 1
ATOM 723 O O . GLY A 1 91 ? -12.516 -5.414 5.75 1 86.88 91 GLY A O 1
ATOM 724 N N . PHE A 1 92 ? -13.703 -4.324 4.266 1 92.06 92 PHE A N 1
ATOM 725 C CA . PHE A 1 92 ? -13.977 -5.496 3.443 1 92.06 92 PHE A CA 1
ATOM 726 C C . PHE A 1 92 ? -14.305 -5.086 2.012 1 92.06 92 PHE A C 1
ATOM 728 O O . PHE A 1 92 ? -14.719 -3.951 1.763 1 92.06 92 PHE A O 1
ATOM 735 N N . GLY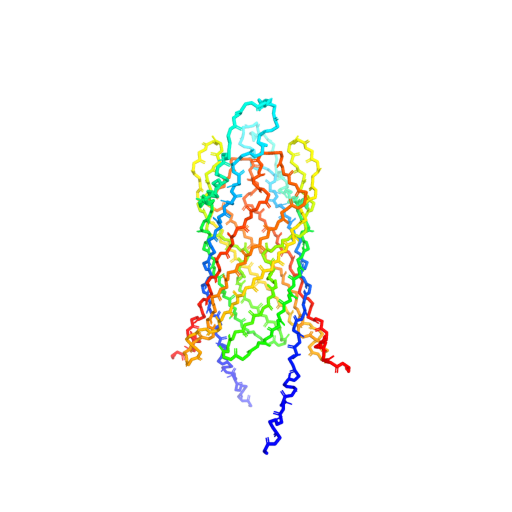 A 1 93 ? -14.023 -6.066 1.099 1 95.06 93 GLY A N 1
ATOM 736 C CA . GLY A 1 93 ? -14.258 -5.723 -0.295 1 95.06 93 GLY A CA 1
ATOM 737 C C . GLY A 1 93 ? -14.469 -6.938 -1.18 1 95.06 93 GLY A C 1
ATOM 738 O O . GLY A 1 93 ? -14.469 -8.07 -0.696 1 95.06 93 GLY A O 1
ATOM 739 N N . VAL A 1 94 ? -14.773 -6.633 -2.379 1 96.25 94 VAL A N 1
ATOM 740 C CA . VAL A 1 94 ? -14.969 -7.637 -3.42 1 96.25 94 VAL A CA 1
ATOM 741 C C . VAL A 1 94 ? -14.094 -7.301 -4.629 1 96.25 94 VAL A C 1
ATOM 743 O O . VAL A 1 94 ? -13.945 -6.133 -4.988 1 96.25 94 VAL A O 1
ATOM 746 N N . GLY A 1 95 ? -13.555 -8.336 -5.168 1 94.19 95 GLY A N 1
ATOM 747 C CA . GLY A 1 95 ? -12.75 -8.156 -6.367 1 94.19 95 GLY A CA 1
ATOM 748 C C . GLY A 1 95 ? -12.961 -9.258 -7.391 1 94.19 95 GLY A C 1
ATOM 749 O O . GLY A 1 95 ? -13.609 -10.266 -7.102 1 94.19 95 GLY A O 1
ATOM 750 N N . ARG A 1 96 ? -12.453 -8.961 -8.531 1 93.19 96 ARG A N 1
ATOM 751 C CA . ARG A 1 96 ? -12.516 -9.914 -9.633 1 93.19 96 ARG A CA 1
ATOM 752 C C . ARG A 1 96 ? -11.242 -9.875 -10.469 1 93.19 96 ARG A C 1
ATOM 754 O O . ARG A 1 96 ? -10.695 -8.797 -10.734 1 93.19 96 ARG A O 1
ATOM 761 N N . LEU A 1 97 ? -10.773 -11.117 -10.812 1 88.75 97 LEU A N 1
ATOM 762 C CA . LEU A 1 97 ? -9.68 -11.203 -11.773 1 88.75 97 LEU A CA 1
ATOM 763 C C . LEU A 1 97 ? -10.172 -10.883 -13.188 1 88.75 97 LEU A C 1
ATOM 765 O O . LEU A 1 97 ? -11.258 -11.312 -13.586 1 88.75 97 LEU A O 1
ATOM 769 N N . VAL A 1 98 ? -9.453 -9.945 -13.734 1 85.25 98 VAL A N 1
ATOM 770 C CA . VAL A 1 98 ? -9.844 -9.547 -15.078 1 85.25 98 VAL A CA 1
ATOM 771 C C . VAL A 1 98 ? -8.688 -9.781 -16.047 1 85.25 98 VAL A C 1
ATOM 773 O O . VAL A 1 98 ? -7.543 -9.945 -15.633 1 85.25 98 VAL A O 1
ATOM 776 N N . LEU A 1 99 ? -8.969 -9.766 -17.391 1 70.5 99 LEU A N 1
ATOM 777 C CA . LEU A 1 99 ? -7.996 -9.938 -18.453 1 70.5 99 LEU A CA 1
ATOM 778 C C . LEU A 1 99 ? -7.133 -11.172 -18.219 1 70.5 99 LEU A C 1
ATOM 780 O O . LEU A 1 99 ? -5.918 -11.133 -18.438 1 70.5 99 LEU A O 1
ATOM 784 N N . GLU A 1 100 ? -7.684 -12.188 -17.594 1 62.97 100 GLU A N 1
ATOM 785 C CA . GLU A 1 100 ? -6.961 -13.383 -17.156 1 62.97 100 GLU A CA 1
ATOM 786 C C . GLU A 1 100 ? -6.145 -13.984 -18.297 1 62.97 100 GLU A C 1
ATOM 788 O O . GLU A 1 100 ? -5.07 -14.539 -18.078 1 62.97 100 GLU A O 1
ATOM 793 N N . ASP A 1 101 ? -6.699 -13.852 -19.422 1 61.62 101 ASP A N 1
ATOM 794 C CA . ASP A 1 101 ? -6.043 -14.453 -20.578 1 61.62 101 ASP A CA 1
ATOM 795 C C . ASP A 1 101 ? -4.785 -13.68 -20.953 1 61.62 101 ASP A C 1
ATOM 797 O O . ASP A 1 101 ? -3.893 -14.219 -21.609 1 61.62 101 ASP A O 1
ATOM 801 N N . LEU A 1 102 ? -4.707 -12.516 -20.609 1 61.44 102 LEU A N 1
ATOM 802 C CA . LEU A 1 102 ? -3.586 -11.703 -21.078 1 61.44 102 LEU A CA 1
ATOM 803 C C . LEU A 1 102 ? -2.602 -11.438 -19.938 1 61.44 102 LEU A C 1
ATOM 805 O O . LEU A 1 102 ? -1.449 -11.875 -20 1 61.44 102 LEU A O 1
ATOM 809 N N . PHE A 1 103 ? -3.057 -10.688 -19 1 64.5 103 PHE A N 1
ATOM 810 C CA . PHE A 1 103 ? -2.227 -10.398 -17.844 1 64.5 103 PHE A CA 1
ATOM 811 C C . PHE A 1 103 ? -3.074 -10.336 -16.578 1 64.5 103 PHE A C 1
ATOM 813 O O . PHE A 1 103 ? -4.145 -9.719 -16.578 1 64.5 103 PHE A O 1
ATOM 820 N N . PRO A 1 104 ? -2.641 -11.211 -15.523 1 63.59 104 PRO A N 1
ATOM 821 C CA . PRO A 1 104 ? -3.445 -11.242 -14.305 1 63.59 104 PRO A CA 1
ATOM 822 C C . PRO A 1 104 ? -3.637 -9.852 -13.695 1 63.59 104 PRO A C 1
ATOM 824 O O . PRO A 1 104 ? -2.682 -9.258 -13.18 1 63.59 104 PRO A O 1
ATOM 827 N N . SER A 1 105 ? -4.742 -9.258 -14.109 1 82.44 105 SER A N 1
ATOM 828 C CA . SER A 1 105 ? -5.199 -7.961 -13.617 1 82.44 105 SER A CA 1
ATOM 829 C C . SER A 1 105 ? -6.445 -8.109 -12.75 1 82.44 105 SER A C 1
ATOM 831 O O . SER A 1 105 ? -7.102 -9.156 -12.773 1 82.44 105 SER A O 1
ATOM 833 N N . ASN A 1 106 ? -6.59 -7.289 -11.773 1 88.81 106 ASN A N 1
ATOM 834 C CA . ASN A 1 106 ? -7.797 -7.379 -10.953 1 88.81 106 ASN A CA 1
ATOM 835 C C . ASN A 1 106 ? -8.352 -5.996 -10.617 1 88.81 106 ASN A C 1
ATOM 837 O O . ASN A 1 106 ? -7.617 -5.004 -10.664 1 88.81 106 ASN A O 1
ATOM 841 N N . VAL A 1 107 ? -9.57 -6.008 -10.422 1 94.12 107 VAL A N 1
ATOM 842 C CA . VAL A 1 107 ? -10.281 -4.844 -9.898 1 94.12 107 VAL A CA 1
ATOM 843 C C . VAL A 1 107 ? -10.914 -5.191 -8.555 1 94.12 107 VAL A C 1
ATOM 845 O O . VAL A 1 107 ? -11.492 -6.273 -8.391 1 94.12 107 VAL A O 1
ATOM 848 N N . ARG A 1 108 ? -10.758 -4.266 -7.617 1 94.75 108 ARG A N 1
ATOM 849 C CA . ARG A 1 108 ? -11.297 -4.504 -6.281 1 94.75 108 ARG A CA 1
ATOM 850 C C . ARG A 1 108 ? -11.984 -3.254 -5.742 1 94.75 108 ARG A C 1
ATOM 852 O O . ARG A 1 108 ? -11.492 -2.139 -5.922 1 94.75 108 ARG A O 1
ATOM 859 N N . VAL A 1 109 ? -13.125 -3.465 -5.176 1 95.94 109 VAL A N 1
ATOM 860 C CA . VAL A 1 109 ? -13.82 -2.412 -4.445 1 95.94 109 VAL A CA 1
ATOM 861 C C . VAL A 1 109 ? -13.898 -2.77 -2.963 1 95.94 109 VAL A C 1
ATOM 863 O O . VAL A 1 109 ? -14.297 -3.879 -2.605 1 95.94 109 VAL A O 1
ATOM 866 N N . GLU A 1 110 ? -13.477 -1.812 -2.154 1 95.56 110 GLU A N 1
ATOM 867 C CA . GLU A 1 110 ? -13.445 -2.055 -0.716 1 95.56 110 GLU A CA 1
ATOM 868 C C . GLU A 1 110 ? -14.047 -0.879 0.053 1 95.56 110 GLU A C 1
ATOM 870 O O . GLU A 1 110 ? -13.812 0.28 -0.298 1 95.56 110 GLU A O 1
ATOM 875 N N . GLY A 1 111 ? -14.805 -1.182 1.058 1 92.94 111 GLY A N 1
ATOM 876 C CA . GLY A 1 111 ? -15.234 -0.21 2.053 1 92.94 111 GLY A CA 1
ATOM 877 C C . GLY A 1 111 ? -14.57 -0.409 3.402 1 92.94 111 GLY A C 1
ATOM 878 O O . GLY A 1 111 ? -14.383 -1.543 3.848 1 92.94 111 GLY A O 1
ATOM 879 N N . TYR A 1 112 ? -14.141 0.75 3.982 1 88.38 112 TYR A N 1
ATOM 880 C CA . TYR A 1 112 ? -13.586 0.568 5.316 1 88.38 112 TYR A CA 1
ATOM 881 C C . TYR A 1 112 ? -13.969 1.727 6.23 1 88.38 112 TYR A C 1
ATOM 883 O O . TYR A 1 112 ? -14.258 2.826 5.758 1 88.38 112 TYR A O 1
ATOM 891 N N . TYR A 1 113 ? -14.133 1.288 7.461 1 88.5 113 TYR A N 1
ATOM 892 C CA . TYR A 1 113 ? -14.477 2.193 8.555 1 88.5 113 TYR A CA 1
ATOM 893 C C . TYR A 1 113 ? -13.273 2.422 9.469 1 88.5 113 TYR A C 1
ATOM 895 O O . TYR A 1 113 ? -12.625 1.466 9.898 1 88.5 113 TYR A O 1
ATOM 903 N N . ARG A 1 114 ? -12.945 3.744 9.633 1 84.31 114 ARG A N 1
ATOM 904 C CA . ARG A 1 114 ? -11.867 4.066 10.555 1 84.31 114 ARG A CA 1
ATOM 905 C C . ARG A 1 114 ? -12.391 4.285 11.969 1 84.31 114 ARG A C 1
ATOM 907 O O . ARG A 1 114 ? -12.992 5.324 12.258 1 84.31 114 ARG A O 1
ATOM 914 N N . VAL A 1 115 ? -12.148 3.271 12.758 1 82.94 115 VAL A N 1
ATOM 915 C CA . VAL A 1 115 ? -12.609 3.303 14.141 1 82.94 115 VAL A CA 1
ATOM 916 C C . VAL A 1 115 ? -11.945 4.461 14.883 1 82.94 115 VAL A C 1
ATOM 918 O O . VAL A 1 115 ? -12.586 5.148 15.68 1 82.94 115 VAL A O 1
ATOM 921 N N . GLU A 1 116 ? -10.641 4.664 14.68 1 75.81 116 GLU A N 1
ATOM 922 C CA . GLU A 1 116 ? -9.891 5.812 15.18 1 75.81 116 GLU A CA 1
ATOM 923 C C . GLU A 1 116 ? -9.391 6.68 14.031 1 75.81 116 GLU A C 1
ATOM 925 O O . GLU A 1 116 ? -8.844 6.172 13.047 1 75.81 116 GLU A O 1
ATOM 930 N N . ARG A 1 117 ? -9.812 7.949 14.055 1 68.31 117 ARG A N 1
ATOM 931 C CA . ARG A 1 117 ? -9.461 8.883 12.984 1 68.31 117 ARG A CA 1
ATOM 932 C C . ARG A 1 117 ? -9.352 10.305 13.516 1 68.31 117 ARG A C 1
ATOM 934 O O . ARG A 1 117 ? -9.867 10.617 14.586 1 68.31 117 ARG A O 1
ATOM 941 N N . PRO A 1 118 ? -8.641 11.109 12.633 1 66.88 118 PRO A N 1
ATOM 942 C CA . PRO A 1 118 ? -8.672 12.523 13.008 1 66.88 118 PRO A CA 1
ATOM 943 C C . PRO A 1 118 ? -10.086 13.094 13.047 1 66.88 118 PRO A C 1
ATOM 945 O O . PRO A 1 118 ? -10.984 12.586 12.367 1 66.88 118 PRO A O 1
ATOM 948 N N . GLU A 1 119 ? -10.359 14.047 13.938 1 64.5 119 GLU A N 1
ATOM 949 C CA . GLU A 1 119 ? -11.68 14.617 14.211 1 64.5 119 GLU A CA 1
ATOM 950 C C . GLU A 1 119 ? -12.383 15.031 12.922 1 64.5 119 GLU A C 1
ATOM 952 O O . GLU A 1 119 ? -13.586 14.82 12.773 1 64.5 119 GLU A O 1
ATOM 957 N N . ASN A 1 120 ? -11.727 15.547 11.93 1 66.94 120 ASN A N 1
ATOM 958 C CA . ASN A 1 120 ? -12.391 16.078 10.742 1 66.94 120 ASN A CA 1
ATOM 959 C C . ASN A 1 120 ? -12.32 15.094 9.578 1 66.94 120 ASN A C 1
ATOM 961 O O . ASN A 1 120 ? -12.695 15.438 8.453 1 66.94 120 ASN A O 1
ATOM 965 N N . ALA A 1 121 ? -11.961 13.961 9.875 1 68.25 121 ALA A N 1
ATOM 966 C CA . ALA A 1 121 ? -11.852 13 8.781 1 68.25 121 ALA A CA 1
ATOM 967 C C . ALA A 1 121 ? -13.086 12.109 8.711 1 68.25 121 ALA A C 1
ATOM 969 O O . ALA A 1 121 ? -13.664 11.75 9.734 1 68.25 121 ALA A O 1
ATOM 970 N N . SER A 1 122 ? -13.641 11.906 7.465 1 78.62 122 SER A N 1
ATOM 971 C CA . SER A 1 122 ? -14.719 10.938 7.285 1 78.62 122 SER A CA 1
ATOM 972 C C . SER A 1 122 ? -14.32 9.562 7.812 1 78.62 122 SER A C 1
ATOM 974 O O . SER A 1 122 ? -13.203 9.102 7.586 1 78.62 122 SER A O 1
ATOM 976 N N . PRO A 1 123 ? -15.258 8.953 8.555 1 82.75 123 PRO A N 1
ATOM 977 C CA . PRO A 1 123 ? -14.898 7.625 9.062 1 82.75 123 PRO A CA 1
ATOM 978 C C . PRO A 1 123 ? -15.031 6.531 8.008 1 82.75 123 PRO A C 1
ATOM 980 O O . PRO A 1 123 ? -14.484 5.438 8.172 1 82.75 123 PRO A O 1
ATOM 983 N N . TRP A 1 124 ? -15.828 6.898 6.984 1 89.19 124 TRP A N 1
ATOM 984 C CA . TRP A 1 124 ? -16.062 5.902 5.941 1 89.19 124 TRP A CA 1
ATOM 985 C C . TRP A 1 124 ? -15.242 6.227 4.691 1 89.19 124 TRP A C 1
ATOM 987 O O . TRP A 1 124 ? -15.203 7.379 4.25 1 89.19 124 TRP A O 1
ATOM 997 N N . THR A 1 125 ? -14.586 5.25 4.168 1 89.81 125 THR A N 1
ATOM 998 C CA . THR A 1 125 ? -13.859 5.387 2.91 1 89.81 125 THR A CA 1
ATOM 999 C C . THR A 1 125 ? -14.164 4.215 1.98 1 89.81 125 THR A C 1
ATOM 1001 O O . THR A 1 125 ? -14.273 3.072 2.43 1 89.81 125 THR A O 1
ATOM 1004 N N . VAL A 1 126 ? -14.398 4.516 0.817 1 92.75 126 VAL A N 1
ATOM 1005 C CA . VAL A 1 126 ? -14.516 3.521 -0.245 1 92.75 126 VAL A CA 1
ATOM 1006 C C . VAL A 1 126 ? -13.281 3.578 -1.144 1 92.75 126 VAL A C 1
ATOM 1008 O O . VAL A 1 126 ? -12.844 4.66 -1.54 1 92.75 126 VAL A O 1
ATOM 1011 N N . ARG A 1 127 ? -12.75 2.422 -1.473 1 94.44 127 ARG A N 1
ATOM 1012 C CA . ARG A 1 127 ? -11.555 2.338 -2.307 1 94.44 127 ARG A CA 1
ATOM 1013 C C . ARG A 1 127 ? -11.805 1.459 -3.529 1 94.44 127 ARG A C 1
ATOM 1015 O O . ARG A 1 127 ? -12.367 0.367 -3.412 1 94.44 127 ARG A O 1
ATOM 1022 N N . VAL A 1 128 ? -11.438 1.965 -4.648 1 94.56 128 VAL A N 1
ATOM 1023 C CA . VAL A 1 128 ? -11.375 1.165 -5.867 1 94.56 128 VAL A CA 1
ATOM 1024 C C . VAL A 1 128 ? -9.922 0.96 -6.281 1 94.56 128 VAL A C 1
ATOM 1026 O O . VAL A 1 128 ? -9.172 1.928 -6.445 1 94.56 128 VAL A O 1
ATOM 1029 N N . ARG A 1 129 ? -9.531 -0.252 -6.375 1 94.38 129 ARG A N 1
ATOM 1030 C CA . ARG A 1 129 ? -8.164 -0.578 -6.777 1 94.38 129 ARG A CA 1
ATOM 1031 C C . ARG A 1 129 ? -8.148 -1.359 -8.086 1 94.38 129 ARG A C 1
ATOM 1033 O O . ARG A 1 129 ? -8.828 -2.381 -8.211 1 94.38 129 ARG A O 1
ATOM 1040 N N . ILE A 1 130 ? -7.43 -0.867 -9.008 1 93.44 130 ILE A N 1
ATOM 1041 C CA . ILE A 1 130 ? -7.238 -1.536 -10.289 1 93.44 130 ILE A CA 1
ATOM 1042 C C . ILE A 1 130 ? -5.762 -1.89 -10.469 1 93.44 130 ILE A C 1
ATOM 1044 O O . ILE A 1 130 ? -4.895 -1.016 -10.398 1 93.44 130 ILE A O 1
ATOM 1048 N N . THR A 1 131 ? -5.492 -3.094 -10.633 1 92.56 131 THR A N 1
ATOM 1049 C CA . THR A 1 131 ? -4.137 -3.559 -10.906 1 92.56 131 THR A CA 1
ATOM 1050 C C . THR A 1 131 ? -4.047 -4.168 -12.297 1 92.56 131 THR A C 1
ATOM 1052 O O . THR A 1 131 ? -4.793 -5.094 -12.625 1 92.56 131 THR A O 1
ATOM 1055 N N . VAL A 1 132 ? -3.105 -3.658 -13.078 1 91.06 132 VAL A N 1
ATOM 1056 C CA . VAL A 1 132 ? -2.873 -4.16 -14.422 1 91.06 132 VAL A CA 1
ATOM 1057 C C . VAL A 1 132 ? -1.446 -4.695 -14.539 1 91.06 132 VAL A C 1
ATOM 1059 O O . VAL A 1 132 ? -0.481 -3.938 -14.414 1 91.06 132 VAL A O 1
ATOM 1062 N N . VAL A 1 133 ? -1.376 -5.973 -14.719 1 87.56 133 VAL A N 1
ATOM 1063 C CA . VAL A 1 133 ? -0.063 -6.574 -14.93 1 87.56 133 VAL A CA 1
ATOM 1064 C C . VAL A 1 133 ? 0.302 -6.512 -16.406 1 87.56 133 VAL A C 1
ATOM 1066 O O . VAL A 1 133 ? -0.505 -6.871 -17.266 1 87.56 133 VAL A O 1
ATOM 1069 N N . LEU A 1 134 ? 1.45 -5.887 -16.609 1 84.69 134 LEU A N 1
ATOM 1070 C CA . LEU A 1 134 ? 1.9 -5.727 -18 1 84.69 134 LEU A CA 1
ATOM 1071 C C . LEU A 1 134 ? 2.629 -6.977 -18.469 1 84.69 134 LEU A C 1
ATOM 1073 O O . LEU A 1 134 ? 3.201 -7.715 -17.672 1 84.69 134 LEU A O 1
ATOM 1077 N N . PRO A 1 135 ? 2.504 -7.277 -19.812 1 70.88 135 PRO A N 1
ATOM 1078 C CA . PRO A 1 135 ? 3.141 -8.469 -20.375 1 70.88 135 PRO A CA 1
ATOM 1079 C C . PRO A 1 135 ? 4.621 -8.578 -20 1 70.88 135 PRO A C 1
ATOM 1081 O O . PRO A 1 135 ? 5.293 -7.562 -19.828 1 70.88 135 PRO A O 1
ATOM 1084 N N . ARG A 1 136 ? 4.883 -9.828 -19.531 1 62.84 136 ARG A N 1
ATOM 1085 C CA . ARG A 1 136 ? 6.281 -10.102 -19.219 1 62.84 136 ARG A CA 1
ATOM 1086 C C . ARG A 1 136 ? 7.203 -9.578 -20.312 1 62.84 136 ARG A C 1
ATOM 1088 O O . ARG A 1 136 ? 6.926 -9.742 -21.5 1 62.84 136 ARG A O 1
ATOM 1095 N N . LEU A 1 137 ? 7.82 -8.461 -19.891 1 57.06 137 LEU A N 1
ATOM 1096 C CA . LEU A 1 137 ? 8.773 -7.934 -20.859 1 57.06 137 LEU A CA 1
ATOM 1097 C C . LEU A 1 137 ? 9.969 -8.875 -21.016 1 57.06 137 LEU A C 1
ATOM 1099 O O . LEU A 1 137 ? 10.773 -9.016 -20.094 1 57.06 137 LEU A O 1
ATOM 1103 N N . GLU A 1 138 ? 9.656 -10.078 -21.562 1 49.97 138 GLU A N 1
ATOM 1104 C CA . GLU A 1 138 ? 10.773 -10.914 -21.969 1 49.97 138 GLU A CA 1
ATOM 1105 C C . GLU A 1 138 ? 11.742 -10.148 -22.859 1 49.97 138 GLU A C 1
ATOM 1107 O O . GLU A 1 138 ? 11.359 -9.148 -23.484 1 49.97 138 GLU A O 1
ATOM 1112 N N . ARG A 1 139 ? 12.992 -10.422 -22.672 1 43.66 139 ARG A N 1
ATOM 1113 C CA . ARG A 1 139 ? 13.992 -9.977 -23.641 1 43.66 139 ARG A CA 1
ATOM 1114 C C . ARG A 1 139 ? 13.539 -10.258 -25.062 1 43.66 139 ARG A C 1
ATOM 1116 O O . ARG A 1 139 ? 13.148 -11.383 -25.391 1 43.66 139 ARG A O 1
ATOM 1123 N N . TRP A 1 140 ? 13.086 -9.289 -25.734 1 30.67 140 TRP A N 1
ATOM 1124 C CA . TRP A 1 140 ? 13.289 -9.461 -27.172 1 30.67 140 TRP A CA 1
ATOM 1125 C C . TRP A 1 140 ? 14.734 -9.852 -27.469 1 30.67 140 TRP A C 1
ATOM 1127 O O . TRP A 1 140 ? 15.656 -9.406 -26.781 1 30.67 140 TRP A O 1
ATOM 1137 N N . MET B 1 1 ? 36.969 -24.875 -21.391 1 28.64 1 MET B N 1
ATOM 1138 C CA . MET B 1 1 ? 35.656 -25.125 -20.797 1 28.64 1 MET B CA 1
ATOM 1139 C C . MET B 1 1 ? 34.812 -23.859 -20.797 1 28.64 1 MET B C 1
ATOM 1141 O O . MET B 1 1 ? 35.188 -22.844 -20.219 1 28.64 1 MET B O 1
ATOM 1145 N N . GLY B 1 2 ? 34.125 -23.484 -21.859 1 33.56 2 GLY B N 1
ATOM 1146 C CA . GLY B 1 2 ? 33.344 -22.281 -22.141 1 33.56 2 GLY B CA 1
ATOM 1147 C C . GLY B 1 2 ? 32.219 -22.047 -21.156 1 33.56 2 GLY B C 1
ATOM 1148 O O . GLY B 1 2 ? 31.375 -22.906 -20.953 1 33.56 2 GLY B O 1
ATOM 1149 N N . ARG B 1 3 ? 32.5 -21.359 -20.109 1 38.22 3 ARG B N 1
ATOM 1150 C CA . ARG B 1 3 ? 31.453 -20.984 -19.156 1 38.22 3 ARG B CA 1
ATOM 1151 C C . ARG B 1 3 ? 30.234 -20.469 -19.891 1 38.22 3 ARG B C 1
ATOM 1153 O O . ARG B 1 3 ? 30.312 -19.469 -20.625 1 38.22 3 ARG B O 1
ATOM 1160 N N . ARG B 1 4 ? 29.406 -21.359 -20.391 1 38.53 4 ARG B N 1
ATOM 1161 C CA . ARG B 1 4 ? 28.109 -20.969 -20.906 1 38.53 4 ARG B CA 1
ATOM 1162 C C . ARG B 1 4 ? 27.453 -19.922 -19.984 1 38.53 4 ARG B C 1
ATOM 1164 O O . ARG B 1 4 ? 27.188 -20.203 -18.828 1 38.53 4 ARG B O 1
ATOM 1171 N N . ILE B 1 5 ? 27.859 -18.719 -20.172 1 38.47 5 ILE B N 1
ATOM 1172 C CA . ILE B 1 5 ? 27.094 -17.641 -19.547 1 38.47 5 ILE B CA 1
ATOM 1173 C C . ILE B 1 5 ? 25.609 -17.891 -19.766 1 38.47 5 ILE B C 1
ATOM 1175 O O . ILE B 1 5 ? 25.125 -17.859 -20.891 1 38.47 5 ILE B O 1
ATOM 1179 N N . PHE B 1 6 ? 24.984 -18.922 -19.312 1 38.91 6 PHE B N 1
ATOM 1180 C CA . PHE B 1 6 ? 23.531 -19.016 -19.297 1 38.91 6 PHE B CA 1
ATOM 1181 C C . PHE B 1 6 ? 22.891 -17.641 -19.141 1 38.91 6 PHE B C 1
ATOM 1183 O O . PHE B 1 6 ? 23.094 -16.969 -18.141 1 38.91 6 PHE B O 1
ATOM 1190 N N . ARG B 1 7 ? 22.797 -16.922 -20.172 1 43.69 7 ARG B N 1
ATOM 1191 C CA . ARG B 1 7 ? 21.984 -15.711 -20.297 1 43.69 7 ARG B CA 1
ATOM 1192 C C . ARG B 1 7 ? 20.609 -15.914 -19.688 1 43.69 7 ARG B C 1
ATOM 1194 O O . ARG B 1 7 ? 19.719 -16.484 -20.312 1 43.69 7 ARG B O 1
ATOM 1201 N N . LYS B 1 8 ? 20.531 -16.359 -18.453 1 51.59 8 LYS B N 1
ATOM 1202 C CA . LYS B 1 8 ? 19.25 -16.547 -17.781 1 51.59 8 LYS B CA 1
ATOM 1203 C C . LYS B 1 8 ? 18.312 -15.375 -18.047 1 51.59 8 LYS B C 1
ATOM 1205 O O . LYS B 1 8 ? 18.688 -14.219 -17.812 1 51.59 8 LYS B O 1
ATOM 1210 N N . SER B 1 9 ? 17.5 -15.391 -19.031 1 53.28 9 SER B N 1
ATOM 1211 C CA . SER B 1 9 ? 16.406 -14.508 -19.422 1 53.28 9 SER B CA 1
ATOM 1212 C C . SER B 1 9 ? 15.625 -14.023 -18.203 1 53.28 9 SER B C 1
ATOM 1214 O O . SER B 1 9 ? 15.008 -14.828 -17.5 1 53.28 9 SER B O 1
ATOM 1216 N N . THR B 1 10 ? 16.141 -13.109 -17.453 1 62.03 10 THR B N 1
ATOM 1217 C CA . THR B 1 10 ? 15.445 -12.523 -16.312 1 62.03 10 THR B CA 1
ATOM 1218 C C . THR B 1 10 ? 14.148 -11.852 -16.766 1 62.03 10 THR B C 1
ATOM 1220 O O . THR B 1 10 ? 14.133 -11.109 -17.75 1 62.03 10 THR B O 1
ATOM 1223 N N . MET B 1 11 ? 13.094 -12.508 -16.641 1 77.12 11 MET B N 1
ATOM 1224 C CA . MET B 1 11 ? 11.812 -11.906 -17 1 77.12 11 MET B CA 1
ATOM 1225 C C . MET B 1 11 ? 11.352 -10.922 -15.93 1 77.12 11 MET B C 1
ATOM 1227 O O . MET B 1 11 ? 11.414 -11.219 -14.734 1 77.12 11 MET B O 1
ATOM 1231 N N . LEU B 1 12 ? 11.273 -9.602 -16.484 1 86.56 12 LEU B N 1
ATOM 1232 C CA . LEU B 1 12 ? 10.805 -8.523 -15.609 1 86.56 12 LEU B CA 1
ATOM 1233 C C . LEU B 1 12 ? 9.289 -8.555 -15.469 1 86.56 12 LEU B C 1
ATOM 1235 O O . LEU B 1 12 ? 8.578 -8.805 -16.438 1 86.56 12 LEU B O 1
ATOM 1239 N N . LEU B 1 13 ? 8.867 -8.5 -14.203 1 85.44 13 LEU B N 1
ATOM 1240 C CA . LEU B 1 13 ? 7.445 -8.281 -13.945 1 85.44 13 LEU B CA 1
ATOM 1241 C C . LEU B 1 13 ? 7.145 -6.797 -13.789 1 85.44 13 LEU B C 1
ATOM 1243 O O . LEU B 1 13 ? 7.887 -6.074 -13.125 1 85.44 13 LEU B O 1
ATOM 1247 N N . ALA B 1 14 ? 6.137 -6.332 -14.523 1 90.62 14 ALA B N 1
ATOM 1248 C CA . ALA B 1 14 ? 5.699 -4.945 -14.398 1 90.62 14 ALA B CA 1
ATOM 1249 C C . ALA B 1 14 ? 4.184 -4.859 -14.234 1 90.62 14 ALA B C 1
ATOM 1251 O O . ALA B 1 14 ? 3.445 -5.625 -14.859 1 90.62 14 ALA B O 1
ATOM 1252 N N . ALA B 1 15 ? 3.775 -3.998 -13.367 1 90.88 15 ALA B N 1
ATOM 1253 C CA . ALA B 1 15 ? 2.346 -3.77 -13.172 1 90.88 15 ALA B CA 1
ATOM 1254 C C . ALA B 1 15 ? 2.062 -2.305 -12.852 1 90.88 15 ALA B C 1
ATOM 1256 O O . ALA B 1 15 ? 2.93 -1.598 -12.328 1 90.88 15 ALA B O 1
ATOM 1257 N N . LEU B 1 16 ? 0.904 -1.874 -13.203 1 92.69 16 LEU B N 1
ATOM 1258 C CA . LEU B 1 16 ? 0.372 -0.577 -12.805 1 92.69 16 LEU B CA 1
ATOM 1259 C C . LEU B 1 16 ? -0.781 -0.744 -11.82 1 92.69 16 LEU B C 1
ATOM 1261 O O . LEU B 1 16 ? -1.617 -1.636 -11.984 1 92.69 16 LEU B O 1
ATOM 1265 N N . VAL B 1 17 ? -0.796 0.069 -10.836 1 92.75 17 VAL B N 1
ATOM 1266 C CA . VAL B 1 17 ? -1.847 0.025 -9.828 1 92.75 17 VAL B CA 1
ATOM 1267 C C . VAL B 1 17 ? -2.51 1.396 -9.711 1 92.75 17 VAL B C 1
ATOM 1269 O O . VAL B 1 17 ? -1.845 2.391 -9.406 1 92.75 17 VAL B O 1
ATOM 1272 N N . LEU B 1 18 ? -3.752 1.458 -9.969 1 93.44 18 LEU B N 1
ATOM 1273 C CA . LEU B 1 18 ? -4.555 2.662 -9.781 1 93.44 18 LEU B CA 1
ATOM 1274 C C . LEU B 1 18 ? -5.496 2.51 -8.594 1 93.44 18 LEU B C 1
ATO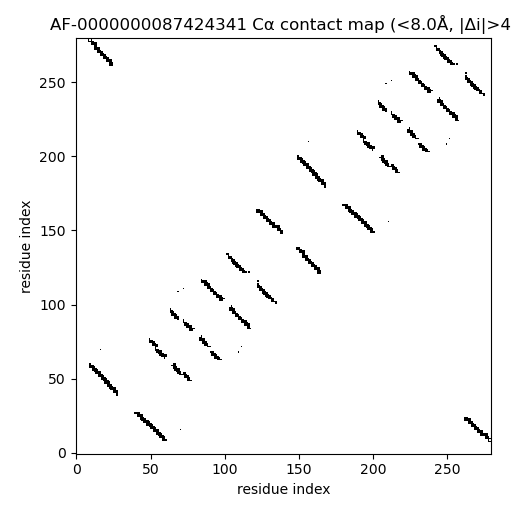M 1276 O O . LEU B 1 18 ? -6.207 1.508 -8.484 1 93.44 18 LEU B O 1
ATOM 1280 N N . VAL B 1 19 ? -5.453 3.473 -7.703 1 91.88 19 VAL B N 1
ATOM 1281 C CA . VAL B 1 19 ? -6.328 3.457 -6.535 1 91.88 19 VAL B CA 1
ATOM 1282 C C . VAL B 1 19 ? -7.184 4.719 -6.512 1 91.88 19 VAL B C 1
ATOM 1284 O O . VAL B 1 19 ? -6.688 5.82 -6.754 1 91.88 19 VAL B O 1
ATOM 1287 N N . ASN B 1 20 ? -8.461 4.547 -6.348 1 92.06 20 ASN B N 1
ATOM 1288 C CA . ASN B 1 20 ? -9.391 5.648 -6.141 1 92.06 20 ASN B CA 1
ATOM 1289 C C . ASN B 1 20 ? -10.008 5.609 -4.746 1 92.06 20 ASN B C 1
ATOM 1291 O O . ASN B 1 20 ? -10.633 4.617 -4.363 1 92.06 20 ASN B O 1
ATOM 1295 N N . LEU B 1 21 ? -9.734 6.668 -3.996 1 89.94 21 LEU B N 1
ATOM 1296 C CA . LEU B 1 21 ? -10.266 6.762 -2.643 1 89.94 21 LEU B CA 1
ATOM 1297 C C . LEU B 1 21 ? -11.422 7.758 -2.582 1 89.94 21 LEU B C 1
ATOM 1299 O O . LEU B 1 21 ? -11.305 8.875 -3.088 1 89.94 21 LEU B O 1
ATOM 1303 N N . TRP B 1 22 ? -12.5 7.316 -1.963 1 89.81 22 TRP B N 1
ATOM 1304 C CA . TRP B 1 22 ? -13.68 8.156 -1.771 1 89.81 22 TRP B CA 1
ATOM 1305 C C . TRP B 1 22 ? -14.078 8.211 -0.299 1 89.81 22 TRP B C 1
ATOM 1307 O O . TRP B 1 22 ? -14.117 7.18 0.378 1 89.81 22 TRP B O 1
ATOM 1317 N N . ALA B 1 23 ? -14.281 9.398 0.173 1 87.56 23 ALA B N 1
ATOM 1318 C CA . ALA B 1 23 ? -14.867 9.578 1.497 1 87.56 23 ALA B CA 1
ATOM 1319 C C . ALA B 1 23 ? -16.391 9.562 1.424 1 87.56 23 ALA B C 1
ATOM 1321 O O . ALA B 1 23 ? -16.984 10.234 0.572 1 87.56 23 ALA B O 1
ATOM 1322 N N . ALA B 1 24 ? -16.891 8.758 2.254 1 86.69 24 ALA B N 1
ATOM 1323 C CA . ALA B 1 24 ? -18.344 8.727 2.336 1 86.69 24 ALA B CA 1
ATOM 1324 C C . ALA B 1 24 ? -18.844 9.422 3.602 1 86.69 24 ALA B C 1
ATOM 1326 O O . ALA B 1 24 ? -18.375 9.117 4.703 1 86.69 24 ALA B O 1
ATOM 1327 N N . THR B 1 25 ? -19.672 10.445 3.424 1 81.31 25 THR B N 1
ATOM 1328 C CA . THR B 1 25 ? -20.266 11.141 4.555 1 81.31 25 THR B CA 1
ATOM 1329 C C . THR B 1 25 ? -21.781 10.945 4.562 1 81.31 25 THR B C 1
ATOM 1331 O O . THR B 1 25 ? -22.422 10.953 3.508 1 81.31 25 THR B O 1
ATOM 1334 N N . VAL B 1 26 ? -22.219 10.625 5.699 1 73.56 26 VAL B N 1
ATOM 1335 C CA . VAL B 1 26 ? -23.656 10.516 5.867 1 73.56 26 VAL B CA 1
ATOM 1336 C C . VAL B 1 26 ? -24.203 11.766 6.559 1 73.56 26 VAL B C 1
ATOM 1338 O O . VAL B 1 26 ? -23.734 12.117 7.648 1 73.56 26 VAL B O 1
ATOM 1341 N N . SER B 1 27 ? -24.625 12.688 5.906 1 67.62 27 SER B N 1
ATOM 1342 C CA . SER B 1 27 ? -25.281 13.883 6.418 1 67.62 27 SER B CA 1
ATOM 1343 C C . SER B 1 27 ? -26.703 13.586 6.84 1 67.62 27 SER B C 1
ATOM 1345 O O . SER B 1 27 ? -27.328 12.656 6.328 1 67.62 27 SER B O 1
ATOM 1347 N N . GLY B 1 28 ? -27.172 13.961 8.188 1 59.44 28 GLY B N 1
ATOM 1348 C CA . GLY B 1 28 ? -28.422 13.961 8.922 1 59.44 28 GLY B CA 1
ATOM 1349 C C . GLY B 1 28 ? -28.234 13.906 10.43 1 59.44 28 GLY B C 1
ATOM 1350 O O . GLY B 1 28 ? -29.188 14.102 11.188 1 59.44 28 GLY B O 1
ATOM 1351 N N . GLN B 1 29 ? -27.094 13.141 10.852 1 50.5 29 GLN B N 1
ATOM 1352 C CA . GLN B 1 29 ? -27.109 13.148 12.312 1 50.5 29 GLN B CA 1
ATOM 1353 C C . GLN B 1 29 ? -26.578 14.477 12.852 1 50.5 29 GLN B C 1
ATOM 1355 O O . GLN B 1 29 ? -25.469 14.539 13.375 1 50.5 29 GLN B O 1
ATOM 1360 N N . ASP B 1 30 ? -26.328 15.461 12.305 1 43.88 30 ASP B N 1
ATOM 1361 C CA . ASP B 1 30 ? -26.094 16.688 13.062 1 43.88 30 ASP B CA 1
ATOM 1362 C C . ASP B 1 30 ? -27 16.766 14.281 1 43.88 30 ASP B C 1
ATOM 1364 O O . ASP B 1 30 ? -28.219 16.656 14.164 1 43.88 30 ASP B O 1
ATOM 1368 N N . GLU B 1 31 ? -26.5 16.469 15.445 1 41.16 31 GLU B N 1
ATOM 1369 C CA . GLU B 1 31 ? -27.125 16.562 16.75 1 41.16 31 GLU B CA 1
ATOM 1370 C C . GLU B 1 31 ? -28.094 17.75 16.828 1 41.16 31 GLU B C 1
ATOM 1372 O O . GLU B 1 31 ? -29.172 17.641 17.391 1 41.16 31 GLU B O 1
ATOM 1377 N N . GLU B 1 32 ? -27.5 19.047 16.984 1 41.81 32 GLU B N 1
ATOM 1378 C CA . GLU B 1 32 ? -28.188 20.109 17.703 1 41.81 32 GLU B CA 1
ATOM 1379 C C . GLU B 1 32 ? -29.547 20.422 17.078 1 41.81 32 GLU B C 1
ATOM 1381 O O . GLU B 1 32 ? -30.531 20.641 17.781 1 41.81 32 GLU B O 1
ATOM 1386 N N . ALA B 1 33 ? -29.609 21.188 16.031 1 37.25 33 ALA B N 1
ATOM 1387 C CA . ALA B 1 33 ? -30.797 22 15.797 1 37.25 33 ALA B CA 1
ATOM 1388 C C . ALA B 1 33 ? -32 21.125 15.477 1 37.25 33 ALA B C 1
ATOM 1390 O O . ALA B 1 33 ? -33.156 21.625 15.438 1 37.25 33 ALA B O 1
ATOM 1391 N N . SER B 1 34 ? -32.031 20 14.664 1 39.66 34 SER B N 1
ATOM 1392 C CA . SER B 1 34 ? -33.375 19.766 14.133 1 39.66 34 SER B CA 1
ATOM 1393 C C . SER B 1 34 ? -34.25 19.062 15.148 1 39.66 34 SER B C 1
ATOM 1395 O O . SER B 1 34 ? -34.094 17.859 15.375 1 39.66 34 SER B O 1
ATOM 1397 N N . LYS B 1 35 ? -34.531 19.328 16.469 1 40.94 35 LYS B N 1
ATOM 1398 C CA . LYS B 1 35 ? -35.781 18.828 17 1 40.94 35 LYS B CA 1
ATOM 1399 C C . LYS B 1 35 ? -36.812 18.625 15.883 1 40.94 35 LYS B C 1
ATOM 1401 O O . LYS B 1 35 ? -37.688 17.75 15.969 1 40.94 35 LYS B O 1
ATOM 1406 N N . LYS B 1 36 ? -37.469 19.688 15.406 1 41.06 36 LYS B N 1
ATOM 1407 C CA . LYS B 1 36 ? -38.688 19.688 14.602 1 41.06 36 LYS B CA 1
ATOM 1408 C C . LYS B 1 36 ? -38.469 19.016 13.258 1 41.06 36 LYS B C 1
ATOM 1410 O O . LYS B 1 36 ? -39.344 18.984 12.414 1 41.06 36 LYS B O 1
ATOM 1415 N N . ALA B 1 37 ? -37.25 19 12.719 1 39.19 37 ALA B N 1
ATOM 1416 C CA . ALA B 1 37 ? -37.219 18.688 11.289 1 39.19 37 ALA B CA 1
ATOM 1417 C C . ALA B 1 37 ? -37.562 17.203 11.062 1 39.19 37 ALA B C 1
ATOM 1419 O O . ALA B 1 37 ? -37.125 16.344 11.836 1 39.19 37 ALA B O 1
ATOM 1420 N N . THR B 1 38 ? -38.438 16.875 10.336 1 41.38 38 THR B N 1
ATOM 1421 C CA . THR B 1 38 ? -39.062 15.758 9.609 1 41.38 38 THR B CA 1
ATOM 1422 C C . THR B 1 38 ? -38 14.711 9.25 1 41.38 38 THR B C 1
ATOM 1424 O O . THR B 1 38 ? -36.812 15.016 9.234 1 41.38 38 THR B O 1
ATOM 1427 N N . ALA B 1 39 ? -38.406 13.516 8.625 1 45.81 39 ALA B N 1
ATOM 1428 C CA . ALA B 1 39 ? -37.781 12.359 7.988 1 45.81 39 ALA B CA 1
ATOM 1429 C C . ALA B 1 39 ? -36.531 12.773 7.184 1 45.81 39 ALA B C 1
ATOM 1431 O O . ALA B 1 39 ? -36.625 13 5.973 1 45.81 39 ALA B O 1
ATOM 1432 N N . GLN B 1 40 ? -35.656 13.617 7.562 1 47.38 40 GLN B N 1
ATOM 1433 C CA . GLN B 1 40 ? -34.562 14.141 6.734 1 47.38 40 GLN B CA 1
ATOM 1434 C C . GLN B 1 40 ? -33.75 13.008 6.152 1 47.38 40 GLN B C 1
ATOM 1436 O O . GLN B 1 40 ? -33.281 12.141 6.883 1 47.38 40 GLN B O 1
ATOM 1441 N N . GLN B 1 41 ? -33.906 12.695 4.922 1 57.34 41 GLN B N 1
ATOM 1442 C CA . GLN B 1 41 ? -33.281 11.727 4.02 1 57.34 41 GLN B CA 1
ATOM 1443 C C . GLN B 1 41 ? -31.766 11.727 4.168 1 57.34 41 GLN B C 1
ATOM 1445 O O . GLN B 1 41 ? -31.125 12.781 4.082 1 57.34 41 GLN B O 1
ATOM 1450 N N . LYS B 1 42 ? -31.344 10.875 4.941 1 63.38 42 LYS B N 1
ATOM 1451 C CA . LYS B 1 42 ? -29.922 10.578 4.996 1 63.38 42 LYS B CA 1
ATOM 1452 C C . LYS B 1 42 ? -29.297 10.594 3.6 1 63.38 42 LYS B C 1
ATOM 1454 O O . LYS B 1 42 ? -29.797 9.93 2.689 1 63.38 42 LYS B O 1
ATOM 1459 N N . ARG B 1 43 ? -28.625 11.664 3.385 1 76.94 43 ARG B N 1
ATOM 1460 C CA . ARG B 1 43 ? -27.938 11.68 2.098 1 76.94 43 ARG B CA 1
ATOM 1461 C C . ARG B 1 43 ? -26.484 11.227 2.246 1 76.94 43 ARG B C 1
ATOM 1463 O O . ARG B 1 43 ? -25.828 11.562 3.232 1 76.94 43 ARG B O 1
ATOM 1470 N N . VAL B 1 44 ? -26.141 10.172 1.436 1 77.81 44 VAL B N 1
ATOM 1471 C CA . VAL B 1 44 ? -24.766 9.711 1.363 1 77.81 44 VAL B CA 1
ATOM 1472 C C . VAL B 1 44 ? -24.016 10.477 0.268 1 77.81 44 VAL B C 1
ATOM 1474 O O . VAL B 1 44 ? -24.5 10.578 -0.862 1 77.81 44 VAL B O 1
ATOM 1477 N N . ALA B 1 45 ? -23.125 11.18 0.739 1 83.88 45 ALA B N 1
ATOM 1478 C CA . ALA B 1 45 ? -22.297 11.891 -0.23 1 83.88 45 ALA B CA 1
ATOM 1479 C C . ALA B 1 45 ? -20.906 11.258 -0.336 1 83.88 45 ALA B C 1
ATOM 1481 O O . ALA B 1 45 ? -20.312 10.875 0.675 1 83.88 45 ALA B O 1
ATOM 1482 N N . LEU B 1 46 ? -20.516 10.992 -1.585 1 84.81 46 LEU B N 1
ATOM 1483 C CA . LEU B 1 46 ? -19.188 10.477 -1.866 1 84.81 46 LEU B CA 1
ATOM 1484 C C . LEU B 1 46 ? -18.297 11.562 -2.455 1 84.81 46 LEU B C 1
ATOM 1486 O O . LEU B 1 46 ? -18.703 12.273 -3.375 1 84.81 46 LEU B O 1
ATOM 1490 N N . ARG B 1 47 ? -17.234 11.742 -1.858 1 86 47 ARG B N 1
ATOM 1491 C CA . ARG B 1 47 ? -16.25 12.688 -2.359 1 86 47 ARG B CA 1
ATOM 1492 C C . ARG B 1 47 ? -14.914 12 -2.645 1 86 47 ARG B C 1
ATOM 1494 O O . ARG B 1 47 ? -14.375 11.305 -1.785 1 86 47 ARG B O 1
ATOM 1501 N N . GLN B 1 48 ? -14.453 12.203 -3.836 1 84.19 48 GLN B N 1
ATOM 1502 C CA . GLN B 1 48 ? -13.148 11.656 -4.188 1 84.19 48 GLN B CA 1
ATOM 1503 C C . GLN B 1 48 ? -12.039 12.352 -3.408 1 84.19 48 GLN B C 1
ATOM 1505 O O . GLN B 1 48 ? -11.953 13.578 -3.398 1 84.19 48 GLN B O 1
ATOM 1510 N N . VAL B 1 49 ? -11.312 11.609 -2.742 1 80 49 VAL B N 1
ATOM 1511 C CA . VAL B 1 49 ? -10.281 12.164 -1.876 1 80 49 VAL B CA 1
ATOM 1512 C C . VAL B 1 49 ? -8.922 12.102 -2.58 1 80 49 VAL B C 1
ATOM 1514 O O . VAL B 1 49 ? -8.219 13.109 -2.676 1 80 49 VAL B O 1
ATOM 1517 N N . GLU B 1 50 ? -8.555 10.969 -3.121 1 81.88 50 GLU B N 1
ATOM 1518 C CA . GLU B 1 50 ? -7.242 10.789 -3.736 1 81.88 50 GLU B CA 1
ATOM 1519 C C . GLU B 1 50 ? -7.301 9.766 -4.867 1 81.88 50 GLU B C 1
ATOM 1521 O O . GLU B 1 50 ? -8.109 8.836 -4.832 1 81.88 50 GLU B O 1
ATOM 1526 N N . ASN B 1 51 ? -6.355 9.914 -5.906 1 87.69 51 ASN B N 1
ATOM 1527 C CA . ASN B 1 51 ? -6.211 9 -7.031 1 87.69 51 ASN B CA 1
ATOM 1528 C C . ASN B 1 51 ? -4.75 8.641 -7.285 1 87.69 51 ASN B C 1
ATOM 1530 O O . ASN B 1 51 ? -4.195 8.984 -8.328 1 87.69 51 ASN B O 1
ATOM 1534 N N . PRO B 1 52 ? -4.215 7.941 -6.348 1 89.88 52 PRO B N 1
ATOM 1535 C CA . PRO B 1 52 ? -2.801 7.617 -6.539 1 89.88 52 PRO B CA 1
ATOM 1536 C C . PRO B 1 52 ? -2.578 6.559 -7.617 1 89.88 52 PRO B C 1
ATOM 1538 O O . PRO B 1 52 ? -3.416 5.672 -7.797 1 89.88 52 PRO B O 1
ATOM 1541 N N . LEU B 1 53 ? -1.438 6.762 -8.289 1 92.94 53 LEU B N 1
ATOM 1542 C CA . LEU B 1 53 ? -0.911 5.805 -9.258 1 92.94 53 LEU B CA 1
ATOM 1543 C C . LEU B 1 53 ? 0.435 5.254 -8.797 1 92.94 53 LEU B C 1
ATOM 1545 O O . LEU B 1 53 ? 1.289 6.008 -8.32 1 92.94 53 LEU B O 1
ATOM 1549 N N . SER B 1 54 ? 0.555 3.934 -8.859 1 92.5 54 SER B N 1
ATOM 1550 C CA . SER B 1 54 ? 1.841 3.332 -8.523 1 92.5 54 SER B CA 1
ATOM 1551 C C . SER B 1 54 ? 2.252 2.295 -9.562 1 92.5 54 SER B C 1
ATOM 1553 O O . SER B 1 54 ? 1.429 1.851 -10.367 1 92.5 54 SER B O 1
ATOM 1555 N N . LYS B 1 55 ? 3.502 2.043 -9.562 1 91.81 55 LYS B N 1
ATOM 1556 C CA . LYS B 1 55 ? 4.047 1.021 -10.453 1 91.81 55 LYS B CA 1
ATOM 1557 C C . LYS B 1 55 ? 4.762 -0.071 -9.664 1 91.81 55 LYS B C 1
ATOM 1559 O O . LYS B 1 55 ? 5.309 0.188 -8.594 1 91.81 55 LYS B O 1
ATOM 1564 N N . ILE B 1 56 ? 4.684 -1.214 -10.242 1 90.62 56 ILE B N 1
ATOM 1565 C CA . ILE B 1 56 ? 5.457 -2.346 -9.742 1 90.62 56 ILE B CA 1
ATOM 1566 C C . ILE B 1 56 ? 6.453 -2.799 -10.805 1 90.62 56 ILE B C 1
ATOM 1568 O O . ILE B 1 56 ? 6.09 -2.967 -11.969 1 90.62 56 ILE B O 1
ATOM 1572 N N . VAL B 1 57 ? 7.688 -2.867 -10.398 1 91.31 57 VAL B N 1
ATOM 1573 C CA . VAL B 1 57 ? 8.727 -3.455 -11.234 1 91.31 57 VAL B CA 1
ATOM 1574 C C . VAL B 1 57 ? 9.547 -4.453 -10.422 1 91.31 57 VAL B C 1
ATOM 1576 O O . VAL B 1 57 ? 10.047 -4.121 -9.352 1 91.31 57 VAL B O 1
ATOM 1579 N N . ARG B 1 58 ? 9.578 -5.641 -10.977 1 89.25 58 ARG B N 1
ATOM 1580 C CA . ARG B 1 58 ? 10.367 -6.664 -10.305 1 89.25 58 ARG B CA 1
ATOM 1581 C C . ARG B 1 58 ? 11.273 -7.391 -11.297 1 89.25 58 ARG B C 1
ATOM 1583 O O . ARG B 1 58 ? 10.797 -7.906 -12.312 1 89.25 58 ARG B O 1
ATOM 1590 N N . ILE B 1 59 ? 12.492 -7.371 -10.984 1 91.12 59 ILE B N 1
ATOM 1591 C CA . ILE B 1 59 ? 13.5 -8.086 -11.758 1 91.12 59 ILE B CA 1
ATOM 1592 C C . ILE B 1 59 ? 14.094 -9.219 -10.93 1 91.12 59 ILE B C 1
ATOM 1594 O O . ILE B 1 59 ? 15.016 -9.008 -10.141 1 91.12 59 ILE B O 1
ATOM 1598 N N . PRO B 1 60 ? 13.469 -10.391 -11.172 1 88.31 60 PRO B N 1
ATOM 1599 C CA . PRO B 1 60 ? 14.008 -11.516 -10.398 1 88.31 60 PRO B CA 1
ATOM 1600 C C . PRO B 1 60 ? 15.438 -11.867 -10.781 1 88.31 60 PRO B C 1
ATOM 1602 O O . PRO B 1 60 ? 15.805 -11.797 -11.961 1 88.31 60 PRO B O 1
ATOM 1605 N N . VAL B 1 61 ? 16.203 -12.102 -9.781 1 89.06 61 VAL B N 1
ATOM 1606 C CA . VAL B 1 61 ? 17.578 -12.555 -10.008 1 89.06 61 VAL B CA 1
ATOM 1607 C C . VAL B 1 61 ? 17.828 -13.836 -9.219 1 89.06 61 VAL B C 1
ATOM 1609 O O . VAL B 1 61 ? 16.906 -14.414 -8.648 1 89.06 61 VAL B O 1
ATOM 1612 N N . GLU B 1 62 ? 18.969 -14.375 -9.281 1 85.19 62 GLU B N 1
ATOM 1613 C CA . GLU B 1 62 ? 19.297 -15.656 -8.656 1 85.19 62 GLU B CA 1
ATOM 1614 C C . GLU B 1 62 ? 19.156 -15.578 -7.137 1 85.19 62 GLU B C 1
ATOM 1616 O O . GLU B 1 62 ? 19.047 -14.484 -6.574 1 85.19 62 GLU B O 1
ATOM 1621 N N . ALA B 1 63 ? 18.969 -16.766 -6.586 1 83 63 ALA B N 1
ATOM 1622 C CA . ALA B 1 63 ? 18.984 -16.938 -5.137 1 83 63 ALA B CA 1
ATOM 1623 C C . ALA B 1 63 ? 17.797 -16.25 -4.492 1 83 63 ALA B C 1
ATOM 1625 O O . ALA B 1 63 ? 17.906 -15.641 -3.422 1 83 63 ALA B O 1
ATOM 1626 N N . GLN B 1 64 ? 16.656 -16.172 -5.184 1 86.62 64 GLN B N 1
ATOM 1627 C CA . GLN B 1 64 ? 15.383 -15.727 -4.633 1 86.62 64 GLN B CA 1
ATOM 1628 C C . GLN B 1 64 ? 15.383 -14.219 -4.414 1 86.62 64 GLN B C 1
ATOM 1630 O O . GLN B 1 64 ? 14.484 -13.68 -3.764 1 86.62 64 GLN B O 1
ATOM 1635 N N . TYR B 1 65 ? 16.484 -13.578 -4.973 1 92.38 65 TYR B N 1
ATOM 1636 C CA . TYR B 1 65 ? 16.516 -12.117 -4.883 1 92.38 65 TYR B CA 1
ATOM 1637 C C . TYR B 1 65 ? 15.773 -11.484 -6.051 1 92.38 65 TYR B C 1
ATOM 1639 O O . TYR B 1 65 ? 15.625 -12.102 -7.109 1 92.38 65 TYR B O 1
ATOM 1647 N N . PHE B 1 66 ? 15.273 -10.297 -5.863 1 92 66 PHE B N 1
ATOM 1648 C CA . PHE B 1 66 ? 14.727 -9.484 -6.938 1 92 66 PHE B CA 1
ATOM 1649 C C . PHE B 1 66 ? 15 -8 -6.691 1 92 66 PHE B C 1
ATOM 1651 O O . PHE B 1 66 ? 15.156 -7.578 -5.543 1 92 66 PHE B O 1
ATOM 1658 N N . PHE B 1 67 ? 15.062 -7.285 -7.773 1 94.62 67 PHE B N 1
ATOM 1659 C CA . PHE B 1 67 ? 15.203 -5.832 -7.742 1 94.62 67 PHE B CA 1
ATOM 1660 C C . PHE B 1 67 ? 13.945 -5.156 -8.281 1 94.62 67 PHE B C 1
ATOM 1662 O O . PHE B 1 67 ? 13.258 -5.703 -9.148 1 94.62 67 PHE B O 1
ATOM 1669 N N . GLY B 1 68 ? 13.75 -4.016 -7.699 1 91.81 68 GLY B N 1
ATOM 1670 C CA . GLY B 1 68 ? 12.672 -3.266 -8.328 1 91.81 68 GLY B CA 1
ATOM 1671 C C . GLY B 1 68 ? 11.938 -2.354 -7.371 1 91.81 68 GLY B C 1
ATOM 1672 O O . GLY B 1 68 ? 12.5 -1.924 -6.359 1 91.81 68 GLY B O 1
ATOM 1673 N N . GLN B 1 69 ? 10.695 -1.981 -7.797 1 91.31 69 GLN B N 1
ATOM 1674 C CA . GLN 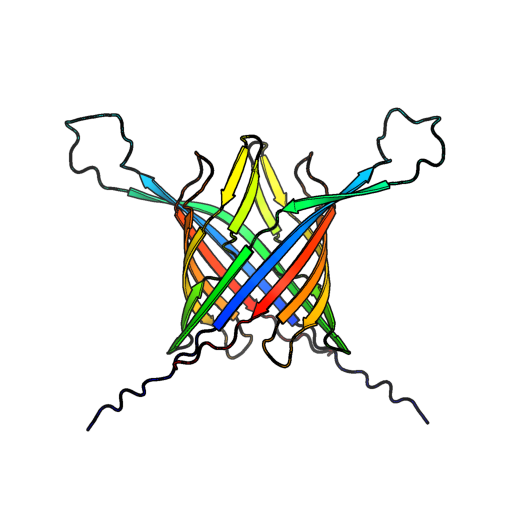B 1 69 ? 9.836 -1.057 -7.07 1 91.31 69 GLN B CA 1
ATOM 1675 C C . GLN B 1 69 ? 8.461 -1.675 -6.812 1 91.31 69 GLN B C 1
ATOM 1677 O O . GLN B 1 69 ? 7.945 -2.42 -7.648 1 91.31 69 GLN B O 1
ATOM 1682 N N . GLY B 1 70 ? 7.984 -1.391 -5.555 1 87.88 70 GLY B N 1
ATOM 1683 C CA . GLY B 1 70 ? 6.664 -1.882 -5.191 1 87.88 70 GLY B CA 1
ATOM 1684 C C . GLY B 1 70 ? 5.586 -0.819 -5.289 1 87.88 70 GLY B C 1
ATOM 1685 O O . GLY B 1 70 ? 5.867 0.329 -5.637 1 87.88 70 GLY B O 1
ATOM 1686 N N . PRO B 1 71 ? 4.406 -1.303 -4.926 1 85.12 71 PRO B N 1
ATOM 1687 C CA . PRO B 1 71 ? 3.25 -0.424 -5.121 1 85.12 71 PRO B CA 1
ATOM 1688 C C . PRO B 1 71 ? 3.135 0.647 -4.039 1 85.12 71 PRO B C 1
ATOM 1690 O O . PRO B 1 71 ? 2.262 1.516 -4.117 1 85.12 71 PRO B O 1
ATOM 1693 N N . ASP B 1 72 ? 3.949 0.646 -3.066 1 83.62 72 ASP B N 1
ATOM 1694 C CA . ASP B 1 72 ? 3.799 1.57 -1.946 1 83.62 72 ASP B CA 1
ATOM 1695 C C . ASP B 1 72 ? 4.211 2.986 -2.344 1 83.62 72 ASP B C 1
ATOM 1697 O O . ASP B 1 72 ? 3.865 3.953 -1.66 1 83.62 72 ASP B O 1
ATOM 1701 N N . ASP B 1 73 ? 5.066 3.088 -3.365 1 82.25 73 ASP B N 1
ATOM 1702 C CA . ASP B 1 73 ? 5.426 4.406 -3.883 1 82.25 73 ASP B CA 1
ATOM 1703 C C . ASP B 1 73 ? 4.379 4.91 -4.871 1 82.25 73 ASP B C 1
ATOM 1705 O O . ASP B 1 73 ? 4.363 4.5 -6.035 1 82.25 73 ASP B O 1
ATOM 1709 N N . ARG B 1 74 ? 3.643 5.816 -4.348 1 84.25 74 ARG B N 1
ATOM 1710 C CA . ARG B 1 74 ? 2.48 6.246 -5.121 1 84.25 74 ARG B CA 1
ATOM 1711 C C . ARG B 1 74 ? 2.686 7.645 -5.688 1 84.25 74 ARG B C 1
ATOM 1713 O O . ARG B 1 74 ? 3.178 8.539 -4.992 1 84.25 74 ARG B O 1
ATOM 1720 N N . PHE B 1 75 ? 2.398 7.746 -7.012 1 86.5 75 PHE B N 1
ATOM 1721 C CA . PHE B 1 75 ? 2.191 9.055 -7.621 1 86.5 75 PHE B CA 1
ATOM 1722 C C . PHE B 1 75 ? 0.794 9.586 -7.312 1 86.5 75 PHE B C 1
ATOM 1724 O O . PHE B 1 75 ? -0.204 8.93 -7.621 1 86.5 75 PHE B O 1
ATOM 1731 N N . ALA B 1 76 ? 0.765 10.656 -6.496 1 81.31 76 ALA B N 1
ATOM 1732 C CA . ALA B 1 76 ? -0.552 11.141 -6.094 1 81.31 76 ALA B CA 1
ATOM 1733 C C . ALA B 1 76 ? -0.604 12.664 -6.125 1 81.31 76 ALA B C 1
ATOM 1735 O O . ALA B 1 76 ? 0.435 13.328 -6.109 1 81.31 76 ALA B O 1
ATOM 1736 N N . TYR B 1 77 ? -1.793 13.047 -6.539 1 74.38 77 TYR B N 1
ATOM 1737 C CA . TYR B 1 77 ? -2.109 14.453 -6.348 1 74.38 77 TYR B CA 1
ATOM 1738 C C . TYR B 1 77 ? -2.748 14.695 -4.984 1 74.38 77 TYR B C 1
ATOM 1740 O O . TYR B 1 77 ? -3.746 14.055 -4.641 1 74.38 77 TYR B O 1
ATOM 1748 N N . GLN B 1 78 ? -2.057 15.336 -4.047 1 65.56 78 GLN B N 1
ATOM 1749 C CA . GLN B 1 78 ? -2.617 15.609 -2.727 1 65.56 78 GLN B CA 1
ATOM 1750 C C . GLN B 1 78 ? -2.891 17.094 -2.537 1 65.56 78 GLN B C 1
ATOM 1752 O O . GLN B 1 78 ? -2.102 17.938 -2.975 1 65.56 78 GLN B O 1
ATOM 1757 N N . VAL B 1 79 ? -4.086 17.344 -2.324 1 57.56 79 VAL B N 1
ATOM 1758 C CA . VAL B 1 79 ? -4.438 18.703 -1.964 1 57.56 79 VAL B CA 1
ATOM 1759 C C . VAL B 1 79 ? -4.336 18.891 -0.45 1 57.56 79 VAL B C 1
ATOM 1761 O O . VAL B 1 79 ? -4.898 18.094 0.313 1 57.56 79 VAL B O 1
ATOM 1764 N N . ASP B 1 80 ? -3.334 19.578 -0.054 1 53.06 80 ASP B N 1
ATOM 1765 C CA . ASP B 1 80 ? -3.283 19.922 1.366 1 53.06 80 ASP B CA 1
ATOM 1766 C C . ASP B 1 80 ? -3.688 21.375 1.605 1 53.06 80 ASP B C 1
ATOM 1768 O O . ASP B 1 80 ? -4.094 22.062 0.674 1 53.06 80 ASP B O 1
ATOM 1772 N N . LEU B 1 81 ? -3.801 21.656 2.863 1 52.12 81 LEU B N 1
ATOM 1773 C CA . LEU B 1 81 ? -4.164 23 3.266 1 52.12 81 LEU B CA 1
ATOM 1774 C C . LEU B 1 81 ? -3.318 24.047 2.529 1 52.12 81 LEU B C 1
ATOM 1776 O O . LEU B 1 81 ? -3.74 25.188 2.355 1 52.12 81 LEU B O 1
ATOM 1780 N N . LYS B 1 82 ? -2.113 23.734 2.275 1 55.19 82 LYS B N 1
ATOM 1781 C CA . LYS B 1 82 ? -1.187 24.719 1.729 1 55.19 82 LYS B CA 1
ATOM 1782 C C . LYS B 1 82 ? -1.192 24.688 0.202 1 55.19 82 LYS B C 1
ATOM 1784 O O . LYS B 1 82 ? -0.498 25.484 -0.44 1 55.19 82 LYS B O 1
ATOM 1789 N N . GLY B 1 83 ? -1.967 23.828 -0.273 1 61.53 83 GLY B N 1
ATOM 1790 C CA . GLY B 1 83 ? -2.102 23.766 -1.72 1 61.53 83 GLY B CA 1
ATOM 1791 C C . GLY B 1 83 ? -2.045 22.344 -2.262 1 61.53 83 GLY B C 1
ATOM 1792 O O . GLY B 1 83 ? -2.295 21.375 -1.532 1 61.53 83 GLY B O 1
ATOM 1793 N N . GLU B 1 84 ? -2.123 22.297 -3.574 1 62.22 84 GLU B N 1
ATOM 1794 C CA . GLU B 1 84 ? -2.105 21.047 -4.328 1 62.22 84 GLU B CA 1
ATOM 1795 C C . GLU B 1 84 ? -0.677 20.625 -4.664 1 62.22 84 GLU B C 1
ATOM 1797 O O . GLU B 1 84 ? 0.152 21.469 -5.027 1 62.22 84 GLU B O 1
ATOM 1802 N N . ARG B 1 85 ? -0.285 19.469 -4.148 1 67.75 85 ARG B N 1
ATOM 1803 C CA . ARG B 1 85 ? 1.062 19.047 -4.527 1 67.75 85 ARG B CA 1
ATOM 1804 C C . ARG B 1 85 ? 1.068 17.625 -5.059 1 67.75 85 ARG B C 1
ATOM 1806 O O . ARG B 1 85 ? 0.208 16.812 -4.699 1 67.75 85 ARG B O 1
ATOM 1813 N N . TRP B 1 86 ? 1.989 17.453 -6.094 1 73.31 86 TRP B N 1
ATOM 1814 C CA . TRP B 1 86 ? 2.227 16.109 -6.621 1 73.31 86 TRP B CA 1
ATOM 1815 C C . TRP B 1 86 ? 3.25 15.359 -5.773 1 73.31 86 TRP B C 1
ATOM 1817 O O . TRP B 1 86 ? 4.242 15.938 -5.332 1 73.31 86 TRP B O 1
ATOM 1827 N N . LEU B 1 87 ? 2.857 14.219 -5.324 1 76.31 87 LEU B N 1
ATOM 1828 C CA . LEU B 1 87 ? 3.84 13.289 -4.777 1 76.31 87 LEU B CA 1
ATOM 1829 C C . LEU B 1 87 ? 4.41 12.398 -5.875 1 76.31 87 LEU B C 1
ATOM 1831 O O . LEU B 1 87 ? 3.676 11.641 -6.508 1 76.31 87 LEU B O 1
ATOM 1835 N N . VAL B 1 88 ? 5.707 12.531 -6.184 1 83.06 88 VAL B N 1
ATOM 1836 C CA . VAL B 1 88 ? 6.355 11.773 -7.246 1 83.06 88 VAL B CA 1
ATOM 1837 C C . VAL B 1 88 ? 7.555 11.016 -6.68 1 83.06 88 VAL B C 1
ATOM 1839 O O . VAL B 1 88 ? 8.68 11.516 -6.711 1 83.06 88 VAL B O 1
ATOM 1842 N N . PRO B 1 89 ? 7.309 9.859 -6.219 1 84.62 89 PRO B N 1
ATOM 1843 C CA . PRO B 1 89 ? 8.414 9.055 -5.684 1 84.62 89 PRO B CA 1
ATOM 1844 C C . PRO B 1 89 ? 9.18 8.312 -6.773 1 84.62 89 PRO B C 1
ATOM 1846 O O . PRO B 1 89 ? 8.586 7.84 -7.746 1 84.62 89 PRO B O 1
ATOM 1849 N N . VAL B 1 90 ? 10.469 8.398 -6.727 1 86.56 90 VAL B N 1
ATOM 1850 C CA . VAL B 1 90 ? 11.352 7.566 -7.539 1 86.56 90 VAL B CA 1
ATOM 1851 C C . VAL B 1 90 ? 12.188 6.664 -6.633 1 86.56 90 VAL B C 1
ATOM 1853 O O . VAL B 1 90 ? 12.984 7.148 -5.828 1 86.56 90 VAL B O 1
ATOM 1856 N N . GLY B 1 91 ? 11.867 5.449 -6.727 1 87.31 91 GLY B N 1
ATOM 1857 C CA . GLY B 1 91 ? 12.586 4.59 -5.797 1 87.31 91 GLY B CA 1
ATOM 1858 C C . GLY B 1 91 ? 12.953 3.244 -6.391 1 87.31 91 GLY B C 1
ATOM 1859 O O . GLY B 1 91 ? 12.625 2.955 -7.543 1 87.31 91 GLY B O 1
ATOM 1860 N N . PHE B 1 92 ? 13.766 2.678 -5.707 1 92.19 92 PHE B N 1
ATOM 1861 C CA . PHE B 1 92 ? 14.242 1.348 -6.062 1 92.19 92 PHE B CA 1
ATOM 1862 C C . PHE B 1 92 ? 14.602 0.55 -4.812 1 92.19 92 PHE B C 1
ATOM 1864 O O . PHE B 1 92 ? 14.875 1.128 -3.76 1 92.19 92 PHE B O 1
ATOM 1871 N N . GLY B 1 93 ? 14.523 -0.795 -4.984 1 95.19 93 GLY B N 1
ATOM 1872 C CA . GLY B 1 93 ? 14.797 -1.619 -3.82 1 95.19 93 GLY B CA 1
ATOM 1873 C C . GLY B 1 93 ? 15.234 -3.029 -4.176 1 95.19 93 GLY B C 1
ATOM 1874 O O . GLY B 1 93 ? 15.359 -3.365 -5.355 1 95.19 93 GLY B O 1
ATOM 1875 N N . VAL B 1 94 ? 15.578 -3.719 -3.156 1 96.25 94 VAL B N 1
ATOM 1876 C CA . VAL B 1 94 ? 15.977 -5.121 -3.25 1 96.25 94 VAL B CA 1
ATOM 1877 C C . VAL B 1 94 ? 15.148 -5.957 -2.277 1 96.25 94 VAL B C 1
ATOM 1879 O O . VAL B 1 94 ? 14.859 -5.516 -1.161 1 96.25 94 VAL B O 1
ATOM 1882 N N . GLY B 1 95 ? 14.797 -7.086 -2.768 1 94.06 95 GLY B N 1
ATOM 1883 C CA . GLY B 1 95 ? 14.055 -8.008 -1.915 1 94.06 95 GLY B CA 1
ATOM 1884 C C . GLY B 1 95 ? 14.469 -9.453 -2.096 1 94.06 95 GLY B C 1
ATOM 1885 O O . GLY B 1 95 ? 15.227 -9.781 -3.014 1 94.06 95 GLY B O 1
ATOM 1886 N N . ARG B 1 96 ? 14 -10.211 -1.167 1 92.94 96 ARG B N 1
ATOM 1887 C CA . ARG B 1 96 ? 14.258 -11.648 -1.196 1 92.94 96 ARG B CA 1
ATOM 1888 C C . ARG B 1 96 ? 13.047 -12.438 -0.719 1 92.94 96 ARG B C 1
ATOM 1890 O O . ARG B 1 96 ? 12.383 -12.039 0.242 1 92.94 96 ARG B O 1
ATOM 1897 N N . LEU B 1 97 ? 12.773 -13.539 -1.481 1 88.56 97 LEU B N 1
ATOM 1898 C CA . LEU B 1 97 ? 11.758 -14.477 -1.009 1 88.56 97 LEU B CA 1
ATOM 1899 C C . LEU B 1 97 ? 12.289 -15.297 0.164 1 88.56 97 LEU B C 1
ATOM 1901 O O . LEU B 1 97 ? 13.438 -15.742 0.151 1 88.56 97 LEU B O 1
ATOM 1905 N N . VAL B 1 98 ? 11.492 -15.234 1.184 1 84.44 98 VAL B N 1
ATOM 1906 C CA . VAL B 1 98 ? 11.906 -15.969 2.373 1 84.44 98 VAL B CA 1
ATOM 1907 C C . VAL B 1 98 ? 10.859 -17.016 2.729 1 84.44 98 VAL B C 1
ATOM 1909 O O . VAL B 1 98 ? 9.727 -16.953 2.25 1 84.44 98 VAL B O 1
ATOM 1912 N N . LEU B 1 99 ? 11.234 -18 3.633 1 69.12 99 LEU B N 1
ATOM 1913 C CA . LEU B 1 99 ? 10.359 -19.062 4.117 1 69.12 99 LEU B CA 1
ATOM 1914 C C . LEU B 1 99 ? 9.672 -19.766 2.955 1 69.12 99 LEU B C 1
ATOM 1916 O O . LEU B 1 99 ? 8.477 -20.062 3.023 1 69.12 99 LEU B O 1
ATOM 1920 N N . GLU B 1 100 ? 10.328 -19.859 1.828 1 62.19 100 GLU B N 1
ATOM 1921 C CA . GLU B 1 100 ? 9.773 -20.375 0.58 1 62.19 100 GLU B CA 1
ATOM 1922 C C . GLU B 1 100 ? 9.086 -21.719 0.794 1 62.19 100 GLU B C 1
ATOM 1924 O O . GLU B 1 100 ? 8.094 -22.031 0.131 1 62.19 100 GLU B O 1
ATOM 1929 N N . ASP B 1 101 ? 9.656 -22.453 1.642 1 60.47 101 ASP B N 1
ATOM 1930 C CA . ASP B 1 101 ? 9.133 -23.797 1.858 1 60.47 101 ASP B CA 1
ATOM 1931 C C . ASP B 1 101 ? 7.797 -23.75 2.594 1 60.47 101 ASP B C 1
ATOM 1933 O O . ASP B 1 101 ? 7.02 -24.703 2.531 1 60.47 101 ASP B O 1
ATOM 1937 N N . LEU B 1 102 ? 7.559 -22.766 3.24 1 60.12 102 LEU B N 1
ATOM 1938 C CA . LEU B 1 102 ? 6.352 -22.75 4.062 1 60.12 102 LEU B CA 1
ATOM 1939 C C . LEU B 1 102 ? 5.285 -21.844 3.457 1 60.12 102 LEU B C 1
ATOM 1941 O O . LEU B 1 102 ? 4.215 -22.312 3.062 1 60.12 102 LEU B O 1
ATOM 1945 N N . PHE B 1 103 ? 5.547 -20.594 3.492 1 63.88 103 PHE B N 1
ATOM 1946 C CA . PHE B 1 103 ? 4.621 -19.625 2.906 1 63.88 103 PHE B CA 1
ATOM 1947 C C . PHE B 1 103 ? 5.379 -18.5 2.225 1 63.88 103 PHE B C 1
ATOM 1949 O O . PHE B 1 103 ? 6.371 -18 2.76 1 63.88 103 PHE B O 1
ATOM 1956 N N . PRO B 1 104 ? 5.02 -18.297 0.86 1 62.75 104 PRO B N 1
ATOM 1957 C CA . PRO B 1 104 ? 5.758 -17.266 0.127 1 62.75 104 PRO B CA 1
ATOM 1958 C C . PRO B 1 104 ? 5.719 -15.906 0.819 1 62.75 104 PRO B C 1
ATOM 1960 O O . PRO B 1 104 ? 4.668 -15.266 0.867 1 62.75 104 PRO B O 1
ATOM 1963 N N . SER B 1 105 ? 6.742 -15.719 1.653 1 82 105 SER B N 1
ATOM 1964 C CA . SER B 1 105 ? 6.996 -14.469 2.367 1 82 105 SER B CA 1
ATOM 1965 C C . SER B 1 105 ? 8.195 -13.734 1.781 1 82 105 SER B C 1
ATOM 1967 O O . SER B 1 105 ? 8.992 -14.32 1.044 1 82 105 SER B O 1
ATOM 1969 N N . ASN B 1 106 ? 8.148 -12.438 1.78 1 88.38 106 ASN B N 1
ATOM 1970 C CA . ASN B 1 106 ? 9.305 -11.711 1.274 1 88.38 106 ASN B CA 1
ATOM 1971 C C . ASN B 1 106 ? 9.648 -10.516 2.162 1 88.38 106 ASN B C 1
ATOM 1973 O O . ASN B 1 106 ? 8.789 -10.016 2.891 1 88.38 106 ASN B O 1
ATOM 1977 N N . VAL B 1 107 ? 10.859 -10.227 2.123 1 94 107 VAL B N 1
ATOM 1978 C CA . VAL B 1 107 ? 11.375 -9 2.729 1 94 107 VAL B CA 1
ATOM 1979 C C . VAL B 1 107 ? 11.969 -8.102 1.646 1 94 107 VAL B C 1
ATOM 1981 O O . VAL B 1 107 ? 12.672 -8.578 0.75 1 94 107 VAL B O 1
ATOM 1984 N N . ARG B 1 108 ? 11.633 -6.816 1.756 1 94.62 108 ARG B N 1
ATOM 1985 C CA . ARG B 1 108 ? 12.117 -5.867 0.757 1 94.62 108 ARG B CA 1
ATOM 1986 C C . ARG B 1 108 ? 12.586 -4.574 1.414 1 94.62 108 ARG B C 1
ATOM 1988 O O . ARG B 1 108 ? 11.961 -4.086 2.355 1 94.62 108 ARG B O 1
ATOM 1995 N N . VAL B 1 109 ? 13.688 -4.105 0.961 1 95.94 109 VAL B N 1
ATOM 1996 C CA . VAL B 1 109 ? 14.188 -2.791 1.35 1 95.94 109 VAL B CA 1
ATOM 1997 C C . VAL B 1 109 ? 14.219 -1.87 0.132 1 95.94 109 VAL B C 1
ATOM 1999 O O . VAL B 1 109 ? 14.75 -2.236 -0.919 1 95.94 109 VAL B O 1
ATOM 2002 N N . GLU B 1 110 ? 13.609 -0.704 0.314 1 95.62 110 GLU B N 1
ATOM 2003 C CA . GLU B 1 110 ? 13.523 0.244 -0.793 1 95.62 110 GLU B CA 1
ATOM 2004 C C . GLU B 1 110 ? 13.906 1.652 -0.344 1 95.62 110 GLU B C 1
ATOM 2006 O O . GLU B 1 110 ? 13.539 2.08 0.753 1 95.62 110 GLU B O 1
ATOM 2011 N N . GLY B 1 111 ? 14.656 2.336 -1.164 1 93.06 111 GLY B N 1
ATOM 2012 C CA . GLY B 1 111 ? 14.883 3.766 -1.026 1 93.06 111 GLY B CA 1
ATOM 2013 C C . GLY B 1 111 ? 14.164 4.586 -2.082 1 93.06 111 GLY B C 1
ATOM 2014 O O . GLY B 1 111 ? 14.102 4.191 -3.248 1 93.06 111 GLY B O 1
ATOM 2015 N N . TYR B 1 112 ? 13.539 5.699 -1.59 1 88.56 112 TYR B N 1
ATOM 2016 C CA . TYR B 1 112 ? 12.914 6.531 -2.615 1 88.56 112 TYR B CA 1
ATOM 2017 C C . TYR B 1 112 ? 13.078 8.008 -2.287 1 88.56 112 TYR B C 1
ATOM 2019 O O . TYR B 1 112 ? 13.25 8.383 -1.125 1 88.56 112 TYR B O 1
ATOM 2027 N N . TYR B 1 113 ? 13.227 8.711 -3.395 1 88.56 113 TYR B N 1
ATOM 2028 C CA . TYR B 1 113 ? 13.367 10.164 -3.377 1 88.56 113 TYR B CA 1
ATOM 2029 C C . TYR B 1 113 ? 12.086 10.844 -3.859 1 88.56 113 TYR B C 1
ATOM 2031 O O . TYR B 1 113 ? 11.547 10.484 -4.906 1 88.56 113 TYR B O 1
ATOM 2039 N N . ARG B 1 114 ? 11.57 11.758 -2.973 1 84.81 114 ARG B N 1
ATOM 2040 C CA . ARG B 1 114 ? 10.398 12.516 -3.381 1 84.81 114 ARG B CA 1
ATOM 2041 C C . ARG B 1 114 ? 10.797 13.812 -4.078 1 84.81 114 ARG B C 1
ATOM 2043 O O . ARG B 1 114 ? 11.234 14.766 -3.428 1 84.81 114 ARG B O 1
ATOM 2050 N N . VAL B 1 115 ? 10.656 13.758 -5.383 1 83.06 115 VAL B N 1
ATOM 2051 C CA . VAL B 1 115 ? 11.016 14.906 -6.211 1 83.06 115 VAL B CA 1
ATOM 2052 C C . VAL B 1 115 ? 10.148 16.109 -5.844 1 83.06 115 VAL B C 1
ATOM 2054 O O . VAL B 1 115 ? 10.633 17.234 -5.781 1 83.06 115 VAL B O 1
ATOM 2057 N N . GLU B 1 116 ? 8.828 15.898 -5.645 1 76.31 116 GLU B N 1
ATOM 2058 C CA . GLU B 1 116 ? 7.883 16.891 -5.133 1 76.31 116 GLU B CA 1
ATOM 2059 C C . GLU B 1 116 ? 7.336 16.484 -3.77 1 76.31 116 GLU B C 1
ATOM 2061 O O . GLU B 1 116 ? 6.93 15.328 -3.578 1 76.31 116 GLU B O 1
ATOM 2066 N N . ARG B 1 117 ? 7.586 17.344 -2.781 1 69.06 117 ARG B N 1
ATOM 2067 C CA . ARG B 1 117 ? 7.172 17.062 -1.411 1 69.06 117 ARG B CA 1
ATOM 2068 C C . ARG B 1 117 ? 6.824 18.344 -0.66 1 69.06 117 ARG B C 1
ATOM 2070 O O . ARG B 1 117 ? 7.223 19.422 -1.067 1 69.06 117 ARG B O 1
ATOM 2077 N N . PRO B 1 118 ? 6.062 18.047 0.468 1 67.31 118 PRO B N 1
ATOM 2078 C CA . PRO B 1 118 ? 5.871 19.219 1.315 1 67.31 118 PRO B CA 1
ATOM 2079 C C . PRO B 1 118 ? 7.188 19.812 1.82 1 67.31 1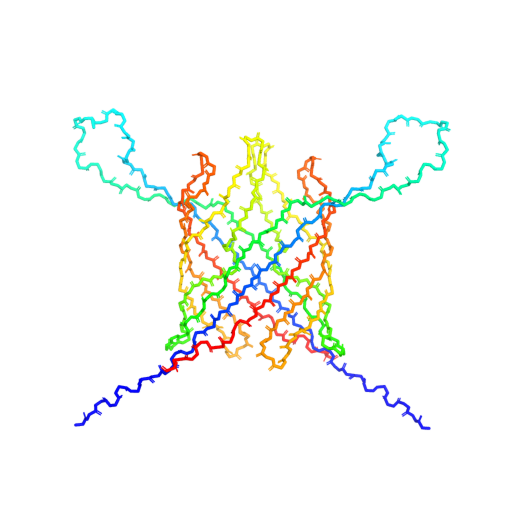18 PRO B C 1
ATOM 2081 O O . PRO B 1 118 ? 8.188 19.094 1.93 1 67.31 118 PRO B O 1
ATOM 2084 N N . GLU B 1 119 ? 7.289 21.125 2.002 1 64.94 119 GLU B N 1
ATOM 2085 C CA . GLU B 1 119 ? 8.492 21.875 2.352 1 64.94 119 GLU B CA 1
ATOM 2086 C C . GLU B 1 119 ? 9.211 21.25 3.537 1 64.94 119 GLU B C 1
ATOM 2088 O O . GLU B 1 119 ? 10.438 21.156 3.551 1 64.94 119 GLU B O 1
ATOM 2093 N N . ASN B 1 120 ? 8.547 20.719 4.527 1 67.38 120 ASN B N 1
ATOM 2094 C CA . ASN B 1 120 ? 9.203 20.25 5.738 1 67.38 120 ASN B CA 1
ATOM 2095 C C . ASN B 1 120 ? 9.344 18.719 5.734 1 67.38 120 ASN B C 1
ATOM 2097 O O . ASN B 1 120 ? 9.734 18.125 6.742 1 67.38 120 ASN B O 1
ATOM 2101 N N . ALA B 1 121 ? 9.133 18.188 4.652 1 68.38 121 ALA B N 1
ATOM 2102 C CA . ALA B 1 121 ? 9.234 16.734 4.609 1 68.38 121 ALA B CA 1
ATOM 2103 C C . ALA B 1 121 ? 10.586 16.297 4.059 1 68.38 121 ALA B C 1
ATOM 2105 O O . ALA B 1 121 ? 11.141 16.938 3.16 1 68.38 121 ALA B O 1
ATOM 210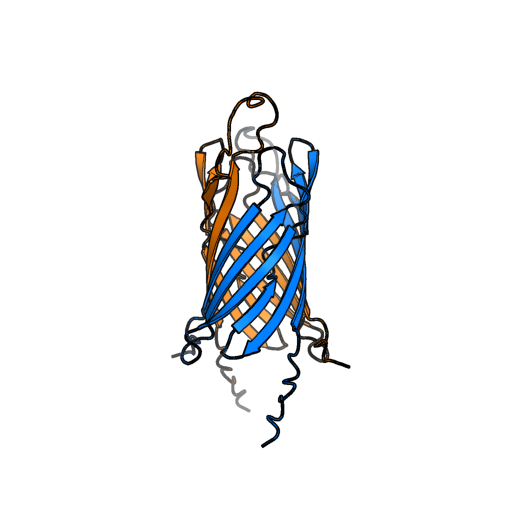6 N N . SER B 1 122 ? 11.234 15.281 4.723 1 79 122 SER B N 1
ATOM 2107 C CA . SER B 1 122 ? 12.445 14.695 4.164 1 79 122 SER B CA 1
ATOM 2108 C C . SER B 1 122 ? 12.211 14.188 2.748 1 79 122 SER B C 1
ATOM 2110 O O . SER B 1 122 ? 11.18 13.562 2.465 1 79 122 SER B O 1
ATOM 2112 N N . PRO B 1 123 ? 13.172 14.5 1.874 1 83 123 PRO B N 1
ATOM 2113 C CA . PRO B 1 123 ? 12.984 14.016 0.507 1 83 123 PRO B CA 1
ATOM 2114 C C . PRO B 1 123 ? 13.344 12.539 0.351 1 83 123 PRO B C 1
ATOM 2116 O O . PRO B 1 123 ? 12.953 11.906 -0.633 1 83 123 PRO B O 1
ATOM 2119 N N . TRP B 1 124 ? 14.148 12.086 1.329 1 89.44 124 TRP B N 1
ATOM 2120 C CA . TRP B 1 124 ? 14.586 10.695 1.25 1 89.44 124 TRP B CA 1
ATOM 2121 C C . TRP B 1 124 ? 13.82 9.828 2.242 1 89.44 124 TRP B C 1
ATOM 2123 O O . TRP B 1 124 ? 13.648 10.203 3.404 1 89.44 124 TRP B O 1
ATOM 2133 N N . THR B 1 125 ? 13.344 8.734 1.782 1 90 125 THR B N 1
ATOM 2134 C CA . THR B 1 125 ? 12.688 7.75 2.643 1 90 125 THR B CA 1
ATOM 2135 C C . THR B 1 125 ? 13.211 6.348 2.354 1 90 125 THR B C 1
ATOM 2137 O O . THR B 1 125 ? 13.453 5.992 1.196 1 90 125 THR B O 1
ATOM 2140 N N . VAL B 1 126 ? 13.484 5.68 3.344 1 92.94 126 VAL B N 1
ATOM 2141 C CA . VAL B 1 126 ? 13.805 4.258 3.262 1 92.94 126 VAL B CA 1
ATOM 2142 C C . VAL B 1 126 ? 12.633 3.434 3.797 1 92.94 126 VAL B C 1
ATOM 2144 O O . VAL B 1 126 ? 12.078 3.746 4.852 1 92.94 126 VAL B O 1
ATOM 2147 N N . ARG B 1 127 ? 12.281 2.373 3.088 1 94.5 127 ARG B N 1
ATOM 2148 C CA . ARG B 1 127 ? 11.164 1.515 3.479 1 94.5 127 ARG B CA 1
ATOM 2149 C C . ARG B 1 127 ? 11.609 0.062 3.604 1 94.5 127 ARG B C 1
ATOM 2151 O O . ARG B 1 127 ? 12.305 -0.458 2.729 1 94.5 127 ARG B O 1
ATOM 2158 N N . VAL B 1 128 ? 11.258 -0.525 4.688 1 94.62 128 VAL B N 1
ATOM 2159 C CA . VAL B 1 128 ? 11.383 -1.97 4.848 1 94.62 128 VAL B CA 1
ATOM 2160 C C . VAL B 1 128 ? 10 -2.613 4.855 1 94.62 128 VAL B C 1
ATOM 2162 O O . VAL B 1 128 ? 9.133 -2.236 5.652 1 94.62 128 VAL B O 1
ATOM 2165 N N . ARG B 1 129 ? 9.773 -3.512 3.969 1 94.38 129 ARG B N 1
ATOM 2166 C CA . ARG B 1 129 ? 8.492 -4.211 3.885 1 94.38 129 ARG B CA 1
ATOM 2167 C C . ARG B 1 129 ? 8.672 -5.707 4.121 1 94.38 129 ARG B C 1
ATOM 2169 O O . ARG B 1 129 ? 9.484 -6.352 3.463 1 94.38 129 ARG B O 1
ATOM 2176 N N . ILE B 1 130 ? 7.941 -6.203 5.012 1 93.31 130 ILE B N 1
ATOM 2177 C CA . ILE B 1 130 ? 7.922 -7.633 5.305 1 93.31 130 ILE B CA 1
ATOM 2178 C C . ILE B 1 130 ? 6.523 -8.195 5.055 1 93.31 130 ILE B C 1
ATOM 2180 O O . ILE B 1 130 ? 5.543 -7.707 5.621 1 93.31 130 ILE B O 1
ATOM 2184 N N . THR B 1 131 ? 6.438 -9.102 4.219 1 92.31 131 THR B N 1
ATOM 2185 C CA . THR B 1 131 ? 5.18 -9.789 3.951 1 92.31 131 THR B CA 1
ATOM 2186 C C . THR B 1 131 ? 5.266 -11.25 4.371 1 92.31 131 THR B C 1
ATOM 2188 O O . THR B 1 131 ? 6.148 -11.984 3.922 1 92.31 131 THR B O 1
ATOM 2191 N N . VAL B 1 132 ? 4.324 -11.648 5.188 1 90.69 132 VAL B N 1
ATOM 2192 C CA . VAL B 1 132 ? 4.246 -13.031 5.648 1 90.69 132 VAL B CA 1
ATOM 2193 C C . VAL B 1 132 ? 2.918 -13.648 5.219 1 90.69 132 VAL B C 1
ATOM 2195 O O . VAL B 1 132 ? 1.852 -13.211 5.66 1 90.69 132 VAL B O 1
ATOM 2198 N N . VAL B 1 133 ? 3.033 -14.594 4.359 1 87.06 133 VAL B N 1
ATOM 2199 C CA . VAL B 1 133 ? 1.829 -15.312 3.945 1 87.06 133 VAL B CA 1
ATOM 2200 C C . VAL B 1 133 ? 1.554 -16.453 4.91 1 87.06 133 VAL B C 1
ATOM 2202 O O . VAL B 1 133 ? 2.455 -17.234 5.234 1 87.06 133 VAL B O 1
ATOM 2205 N N . LEU B 1 134 ? 0.348 -16.391 5.441 1 84.19 134 LEU B N 1
ATOM 2206 C CA . LEU B 1 134 ? -0.033 -17.422 6.406 1 84.19 134 LEU B CA 1
ATOM 2207 C C . LEU B 1 134 ? -0.562 -18.656 5.699 1 84.19 134 LEU B C 1
ATOM 2209 O O . LEU B 1 134 ? -1.097 -18.562 4.59 1 84.19 134 LEU B O 1
ATOM 2213 N N . PRO B 1 135 ? -0.298 -19.875 6.32 1 70.38 135 PRO B N 1
ATOM 2214 C CA . PRO B 1 135 ? -0.736 -21.125 5.711 1 70.38 135 PRO B CA 1
ATOM 2215 C C . PRO B 1 135 ? -2.211 -21.109 5.312 1 70.38 135 PRO B C 1
ATOM 2217 O O . PRO B 1 135 ? -3.02 -20.438 5.957 1 70.38 135 PRO B O 1
ATOM 2220 N N . ARG B 1 136 ? -2.34 -21.531 4.035 1 62.5 136 ARG B N 1
ATOM 2221 C CA . ARG B 1 136 ? -3.713 -21.641 3.553 1 62.5 136 ARG B CA 1
ATOM 2222 C C . ARG B 1 136 ? -4.605 -22.297 4.602 1 62.5 136 ARG B C 1
ATOM 2224 O O . ARG B 1 136 ? -4.219 -23.281 5.234 1 62.5 136 ARG B O 1
ATOM 2231 N N . LEU B 1 137 ? -5.395 -21.375 5.176 1 56.66 137 LEU B N 1
ATOM 2232 C CA . LEU B 1 137 ? -6.328 -21.938 6.145 1 56.66 137 LEU B CA 1
ATOM 2233 C C . LEU B 1 137 ? -7.367 -22.812 5.457 1 56.66 137 LEU B C 1
ATOM 2235 O O . LEU B 1 137 ? -8.219 -22.312 4.723 1 56.66 137 LEU B O 1
ATOM 2239 N N . GLU B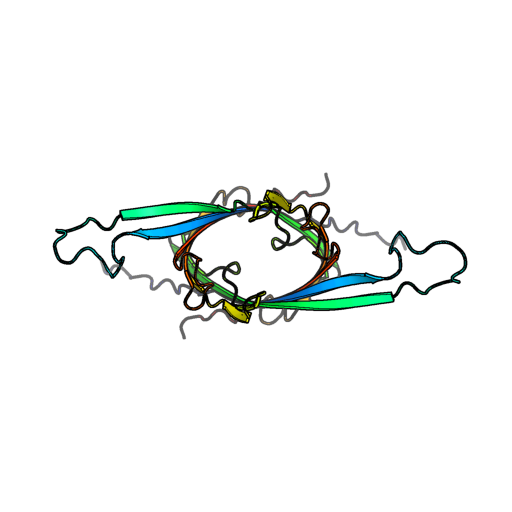 1 138 ? -6.859 -23.938 4.887 1 50.03 138 GLU B N 1
ATOM 2240 C CA . GLU B 1 138 ? -7.824 -24.938 4.441 1 50.03 138 GLU B CA 1
ATOM 2241 C C . GLU B 1 138 ? -8.789 -25.312 5.566 1 50.03 138 GLU B C 1
ATOM 2243 O O . GLU B 1 138 ? -8.477 -25.141 6.742 1 50.03 138 GLU B O 1
ATOM 2248 N N . ARG B 1 139 ? -10.008 -25.484 5.211 1 43.78 139 ARG B N 1
ATOM 2249 C CA . ARG B 1 139 ? -10.938 -26.125 6.133 1 43.78 139 ARG B CA 1
ATOM 2250 C C . ARG B 1 139 ? -10.312 -27.375 6.75 1 43.78 139 ARG B C 1
ATOM 2252 O O . ARG B 1 139 ? -9.805 -28.234 6.035 1 43.78 139 ARG B O 1
ATOM 2259 N N . TRP B 1 140 ? -9.883 -27.281 7.934 1 30.5 140 TRP B N 1
ATOM 2260 C CA . TR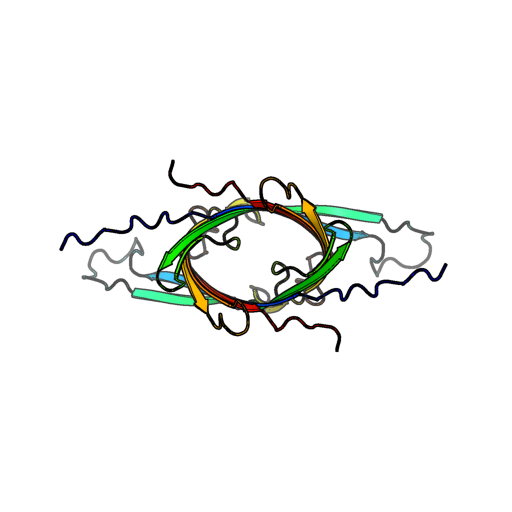P B 1 140 ? -9.898 -28.547 8.641 1 30.5 140 TRP B CA 1
ATOM 2261 C C . TRP B 1 140 ? -11.25 -29.234 8.484 1 30.5 140 TRP B C 1
ATOM 2263 O O . TRP B 1 140 ? -12.289 -28.578 8.445 1 30.5 140 TRP B O 1
#

Nearest PDB structures (foldseek):
  6hdv-assembly1_A  TM=3.256E-01  e=5.345E+00  Afifella pfennigii
  6hdv-assembly1_A  TM=3.339E-01  e=6.270E+00  Afifella pfennigii

pLDDT: mean 74.89, std 18.83, range [27.66, 96.25]